Protein AF-A0A2R3MXN9-F1 (afdb_monomer_lite)

Foldseek 3Di:
DVVLVVCCVPPLPVSLVVLVVVCDLHPSLQVNLVSCVVVVVPLVSLQSVQSNVVSVLVVLLVCLLVCLLVLCLVLDLVSLVVNLVSLVVSVVVLVVFFPPDAEVVLLSNLSSLLSNLLSCLSNVVLVSSLVSLVVSVVSQVSCQVPPHHFCVRTGPSDSHDPVPGDGDDDPLDDGSLSSSVSVLVDDPDPRDPSSVVSCVSSSVSNVVVPDDD

Sequence (213 aa):
MNIAKLKIVIDPDGALAEFNKINYLGIAGTDIARLLHKKGETDEALERYTNALFYNLMRDLDLSLNISLAIASRGTKKDFREACDLIDRSIAYSDSASLEKNCYTSKLKVILLITKVLALSCLTEYESMKSTIDEAYALAKKYDDNPNNSFRNFIKFWHAKENFKPLASDDLGQSAVRSIDNFFATKPYTVQKELEENVFEAKKYWESIRKLL

Structure (mmCIF, N/CA/C/O backbone):
data_AF-A0A2R3MXN9-F1
#
_entry.id   AF-A0A2R3MXN9-F1
#
loop_
_atom_site.group_PDB
_atom_site.id
_atom_site.type_symbol
_atom_site.label_atom_id
_atom_site.label_alt_id
_atom_site.label_comp_id
_atom_site.label_asym_id
_atom_site.label_entity_id
_atom_site.label_seq_id
_atom_site.pdbx_PDB_ins_code
_atom_site.Cartn_x
_atom_site.Cartn_y
_atom_site.Cartn_z
_atom_site.occupancy
_atom_site.B_iso_or_equiv
_atom_site.auth_seq_id
_atom_site.auth_comp_id
_atom_site.auth_asym_id
_atom_site.auth_atom_id
_atom_site.pdbx_PDB_model_num
ATOM 1 N N . MET A 1 1 ? 26.903 4.389 -9.351 1.00 60.16 1 MET A N 1
ATOM 2 C CA . MET A 1 1 ? 25.765 5.067 -10.020 1.00 60.16 1 MET A CA 1
ATOM 3 C C . MET A 1 1 ? 26.156 6.395 -10.671 1.00 60.16 1 MET A C 1
ATOM 5 O O . MET A 1 1 ? 25.869 6.563 -11.846 1.00 60.16 1 MET A O 1
ATOM 9 N N . ASN A 1 2 ? 26.841 7.316 -9.975 1.00 63.84 2 ASN A N 1
ATOM 10 C CA . ASN A 1 2 ? 27.190 8.632 -10.547 1.00 63.84 2 ASN A CA 1
ATOM 11 C C . ASN A 1 2 ? 28.156 8.562 -11.750 1.00 63.84 2 ASN A C 1
ATOM 13 O O . ASN A 1 2 ? 27.964 9.299 -12.709 1.00 63.84 2 ASN A O 1
ATOM 17 N N . ILE A 1 3 ? 29.118 7.629 -11.756 1.00 60.88 3 ILE A N 1
ATOM 18 C CA . ILE A 1 3 ? 30.037 7.418 -12.896 1.00 60.88 3 ILE A CA 1
ATOM 19 C C . ILE A 1 3 ? 29.282 6.924 -14.144 1.00 60.88 3 ILE A C 1
ATOM 21 O O . ILE A 1 3 ? 29.420 7.510 -15.213 1.00 60.88 3 ILE A O 1
ATOM 25 N N . ALA A 1 4 ? 28.414 5.917 -14.002 1.00 60.94 4 ALA A N 1
ATOM 26 C CA . ALA A 1 4 ? 27.580 5.419 -15.100 1.00 60.94 4 ALA A CA 1
ATOM 27 C C . ALA A 1 4 ? 26.638 6.503 -15.661 1.00 60.94 4 ALA A C 1
ATOM 29 O O . ALA A 1 4 ? 26.448 6.590 -16.870 1.00 60.94 4 ALA A O 1
ATOM 30 N N . LYS A 1 5 ? 26.103 7.392 -14.806 1.00 66.12 5 LYS A N 1
ATOM 31 C CA . LYS A 1 5 ? 25.281 8.539 -15.237 1.00 66.12 5 LYS A CA 1
ATOM 32 C C . LYS A 1 5 ? 26.055 9.546 -16.091 1.00 66.12 5 LYS A C 1
ATOM 34 O O . LYS A 1 5 ? 25.486 10.076 -17.039 1.00 66.12 5 LYS A O 1
ATOM 39 N N . LEU A 1 6 ? 27.334 9.780 -15.794 1.00 65.38 6 LEU A N 1
ATOM 40 C CA . LEU A 1 6 ? 28.202 10.642 -16.606 1.00 65.38 6 LEU A CA 1
ATOM 41 C C . LEU A 1 6 ? 28.514 10.012 -17.974 1.00 65.38 6 LEU A C 1
ATOM 43 O O . LEU A 1 6 ? 28.589 10.724 -18.973 1.00 65.38 6 LEU A O 1
ATOM 47 N N . LYS A 1 7 ? 28.614 8.678 -18.045 1.00 68.69 7 LYS A N 1
ATOM 48 C CA . LYS A 1 7 ? 28.842 7.945 -19.300 1.00 68.69 7 LYS A CA 1
ATOM 49 C C . LYS A 1 7 ? 27.649 7.954 -20.256 1.00 68.69 7 LYS A C 1
ATOM 51 O O . LYS A 1 7 ? 27.865 7.790 -21.446 1.00 68.69 7 LYS A O 1
ATOM 56 N N . ILE A 1 8 ? 26.425 8.231 -19.794 1.00 70.56 8 ILE A N 1
ATOM 57 C CA . ILE A 1 8 ? 25.205 8.250 -20.634 1.00 70.56 8 ILE A CA 1
ATOM 58 C C . ILE A 1 8 ? 25.348 9.123 -21.895 1.00 70.56 8 ILE A C 1
ATOM 60 O O . ILE A 1 8 ? 24.694 8.845 -22.895 1.00 70.56 8 ILE A O 1
ATOM 64 N N . VAL A 1 9 ? 26.146 10.193 -21.843 1.00 71.06 9 VAL A N 1
ATOM 65 C CA . VAL A 1 9 ? 26.333 11.131 -22.967 1.00 71.06 9 VAL A CA 1
ATOM 66 C C . VAL A 1 9 ? 27.489 10.719 -23.886 1.00 71.06 9 VAL A C 1
ATOM 68 O O . VAL A 1 9 ? 27.467 11.043 -25.067 1.00 71.06 9 VAL A O 1
ATOM 71 N N . ILE A 1 10 ? 28.489 10.016 -23.351 1.00 77.56 10 ILE A N 1
ATOM 72 C CA . ILE A 1 10 ? 29.773 9.752 -24.023 1.00 77.56 10 ILE A CA 1
ATOM 73 C C . ILE A 1 10 ? 29.834 8.316 -24.561 1.00 77.56 10 ILE A C 1
ATOM 75 O O . ILE A 1 10 ? 30.349 8.082 -25.646 1.00 77.56 10 ILE A O 1
ATOM 79 N N . ASP A 1 11 ? 29.294 7.365 -23.801 1.00 83.06 11 ASP A N 1
ATOM 80 C CA . ASP A 1 11 ? 29.288 5.931 -24.087 1.00 83.06 11 ASP A CA 1
ATOM 81 C C . ASP A 1 11 ? 27.979 5.298 -23.560 1.00 83.06 11 ASP A C 1
ATOM 83 O O . ASP A 1 11 ? 27.945 4.715 -22.466 1.00 83.06 11 ASP A O 1
ATOM 87 N N . PRO A 1 12 ? 26.861 5.459 -24.297 1.00 81.19 12 PRO A N 1
ATOM 88 C CA . PRO A 1 12 ? 25.560 4.920 -23.901 1.00 81.19 12 PRO A CA 1
ATOM 89 C C . PRO A 1 12 ? 25.551 3.392 -23.755 1.00 81.19 12 PRO A C 1
ATOM 91 O O . PRO A 1 12 ? 24.856 2.870 -22.881 1.00 81.19 12 PRO A O 1
ATOM 94 N N . ASP A 1 13 ? 26.331 2.681 -24.572 1.00 85.69 13 ASP A N 1
ATOM 95 C CA . ASP A 1 13 ? 26.407 1.218 -24.558 1.00 85.69 13 ASP A CA 1
ATOM 96 C C . ASP A 1 13 ? 27.206 0.703 -23.357 1.00 85.69 13 ASP A C 1
ATOM 98 O O . ASP A 1 13 ? 26.749 -0.202 -22.651 1.00 85.69 13 ASP A O 1
ATOM 102 N N . GLY A 1 14 ? 28.345 1.323 -23.042 1.00 84.00 14 GLY A N 1
ATOM 103 C CA . GLY A 1 14 ? 29.094 1.024 -21.824 1.00 84.00 14 GLY A CA 1
ATOM 104 C C . GLY A 1 14 ? 28.316 1.380 -20.559 1.00 84.00 14 GLY A C 1
ATOM 105 O O . GLY A 1 14 ? 28.315 0.605 -19.598 1.00 84.00 14 GLY A O 1
ATOM 106 N N . ALA A 1 15 ? 27.575 2.494 -20.561 1.00 84.00 15 ALA A N 1
ATOM 107 C CA . ALA A 1 15 ? 26.674 2.843 -19.463 1.00 84.00 15 ALA A CA 1
ATOM 108 C C . ALA A 1 15 ? 25.574 1.784 -19.276 1.00 84.00 15 ALA A C 1
ATOM 110 O O . ALA A 1 15 ? 25.324 1.346 -18.152 1.00 84.00 15 ALA A O 1
ATOM 111 N N . LEU A 1 16 ? 24.949 1.325 -20.365 1.00 85.88 16 LEU A N 1
ATOM 112 C CA . LEU A 1 16 ? 23.926 0.279 -20.332 1.00 85.88 16 LEU A CA 1
ATOM 113 C C . LEU A 1 16 ? 24.484 -1.043 -19.784 1.00 85.88 16 LEU A C 1
ATOM 115 O O . LEU A 1 16 ? 23.837 -1.690 -18.957 1.00 85.88 16 LEU A O 1
ATOM 119 N N . ALA A 1 17 ? 25.691 -1.436 -20.196 1.00 86.94 17 ALA A N 1
ATOM 120 C CA . ALA A 1 17 ? 26.360 -2.630 -19.686 1.00 86.94 17 ALA A CA 1
ATOM 121 C C . ALA A 1 17 ? 26.648 -2.532 -18.177 1.00 86.94 17 ALA A C 1
ATOM 123 O O . ALA A 1 17 ? 26.413 -3.491 -17.439 1.00 86.94 17 ALA A O 1
ATOM 124 N N . GLU A 1 18 ? 27.114 -1.378 -17.692 1.00 87.38 18 GLU A N 1
ATOM 125 C CA . GLU A 1 18 ? 27.328 -1.142 -16.260 1.00 87.38 18 GLU A CA 1
ATOM 126 C C . GLU A 1 18 ? 26.023 -1.180 -15.466 1.00 87.38 18 GLU A C 1
ATOM 128 O O . GLU A 1 18 ? 25.960 -1.844 -14.430 1.00 87.38 18 GLU A O 1
ATOM 133 N N . PHE A 1 19 ? 24.968 -0.522 -15.953 1.00 87.12 19 PHE A N 1
ATOM 134 C CA . PHE A 1 19 ? 23.675 -0.530 -15.276 1.00 87.12 19 PHE A CA 1
ATOM 135 C C . PHE A 1 19 ? 23.078 -1.935 -15.199 1.00 87.12 19 PHE A C 1
ATOM 137 O O . PHE A 1 19 ? 22.599 -2.320 -14.136 1.00 87.12 19 PHE A O 1
ATOM 144 N N . ASN A 1 20 ? 23.160 -2.730 -16.270 1.00 86.44 20 ASN A N 1
ATOM 145 C CA . ASN A 1 20 ? 22.694 -4.118 -16.252 1.00 86.44 20 ASN A CA 1
ATOM 146 C C . ASN A 1 20 ? 23.438 -4.974 -15.215 1.00 86.44 20 ASN A C 1
ATOM 148 O O . ASN A 1 20 ? 22.798 -5.758 -14.517 1.00 86.44 20 ASN A O 1
ATOM 152 N N . LYS A 1 21 ? 24.757 -4.787 -15.046 1.00 88.12 21 LYS A N 1
ATOM 153 C CA . LYS A 1 21 ? 25.558 -5.514 -14.038 1.00 88.12 21 LYS A CA 1
ATOM 154 C C . LYS A 1 21 ? 25.137 -5.229 -12.598 1.00 88.12 21 LYS A C 1
ATOM 156 O O . LYS A 1 21 ? 25.340 -6.076 -11.732 1.00 88.12 21 LYS A O 1
ATOM 161 N N . ILE A 1 22 ? 24.592 -4.042 -12.332 1.00 86.75 22 ILE A N 1
ATOM 162 C CA . ILE A 1 22 ? 24.194 -3.619 -10.983 1.00 86.75 22 ILE A CA 1
ATOM 163 C C . ILE A 1 22 ? 22.681 -3.671 -10.759 1.00 86.75 22 ILE A C 1
ATOM 165 O O . ILE A 1 22 ? 22.231 -3.306 -9.680 1.00 86.75 22 ILE A O 1
ATOM 169 N N . ASN A 1 23 ? 21.876 -4.103 -11.735 1.00 83.56 23 ASN A N 1
ATOM 170 C CA . ASN A 1 23 ? 20.413 -4.022 -11.677 1.00 83.56 23 ASN A CA 1
ATOM 171 C C . ASN A 1 23 ? 19.751 -5.111 -10.807 1.00 83.56 23 ASN A C 1
ATOM 173 O O . ASN A 1 23 ? 18.773 -5.746 -11.206 1.00 83.56 23 ASN A O 1
ATOM 177 N N . TYR A 1 24 ? 20.269 -5.330 -9.603 1.00 79.19 24 TYR A N 1
ATOM 178 C CA . TYR A 1 24 ? 19.659 -6.211 -8.613 1.00 79.19 24 TYR A CA 1
ATOM 179 C C . TYR A 1 24 ? 18.381 -5.568 -8.074 1.00 79.19 24 TYR A C 1
ATOM 181 O O . TYR A 1 24 ? 18.377 -4.381 -7.754 1.00 79.19 24 TYR A O 1
ATOM 189 N N . LEU A 1 25 ? 17.285 -6.331 -8.002 1.00 75.56 25 LEU A N 1
ATOM 190 C CA . LEU A 1 25 ? 15.971 -5.836 -7.554 1.00 75.56 25 LEU A CA 1
ATOM 191 C C . LEU A 1 25 ? 15.496 -4.564 -8.292 1.00 75.56 25 LEU A C 1
ATOM 193 O O . LEU A 1 25 ? 14.778 -3.739 -7.731 1.00 75.56 25 LEU A O 1
ATOM 197 N N . GLY A 1 26 ? 15.930 -4.374 -9.543 1.00 81.06 26 GLY A N 1
ATOM 198 C CA . GLY A 1 26 ? 15.488 -3.257 -10.377 1.00 81.06 26 GLY A CA 1
ATOM 199 C C . GLY A 1 26 ? 16.084 -1.886 -10.033 1.00 81.06 26 GLY A C 1
ATOM 200 O O . GLY A 1 26 ? 15.586 -0.889 -10.553 1.00 81.06 26 GLY A O 1
ATOM 201 N N . ILE A 1 27 ? 17.136 -1.791 -9.205 1.00 83.81 27 ILE A N 1
ATOM 202 C CA . ILE A 1 27 ? 17.680 -0.495 -8.740 1.00 83.81 27 ILE A CA 1
ATOM 203 C C . ILE A 1 27 ? 18.162 0.440 -9.859 1.00 83.81 27 ILE A C 1
ATOM 205 O O . ILE A 1 27 ? 18.194 1.653 -9.672 1.00 83.81 27 ILE A O 1
ATOM 209 N N . ALA A 1 28 ? 18.530 -0.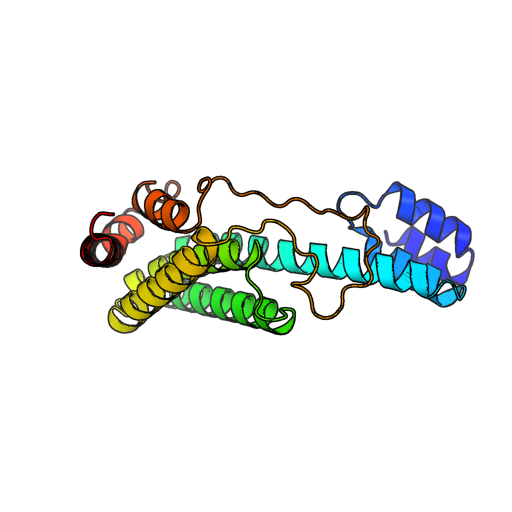108 -11.017 1.00 88.50 28 ALA A N 1
ATOM 210 C CA . ALA A 1 28 ? 18.967 0.651 -12.184 1.00 88.50 28 ALA A CA 1
ATOM 211 C C . ALA A 1 28 ? 17.906 0.680 -13.300 1.00 88.50 28 ALA A C 1
ATOM 213 O O . ALA A 1 28 ? 18.173 1.191 -14.387 1.00 88.50 28 ALA A O 1
ATOM 214 N N . GLY A 1 29 ? 16.700 0.152 -13.053 1.00 89.50 29 GLY A N 1
ATOM 215 C CA . GLY A 1 29 ? 15.667 -0.058 -14.070 1.00 89.50 29 GLY A CA 1
ATOM 216 C C . GLY A 1 29 ? 15.284 1.215 -14.825 1.00 89.50 29 GLY A C 1
ATOM 217 O O . GLY A 1 29 ? 15.211 1.196 -16.051 1.00 89.50 29 GLY A O 1
ATOM 218 N N . THR A 1 30 ? 15.132 2.339 -14.120 1.00 91.75 30 THR A N 1
ATOM 219 C CA . THR A 1 30 ? 14.804 3.639 -14.732 1.00 91.75 30 THR A CA 1
ATOM 220 C C . THR A 1 30 ? 15.918 4.162 -15.640 1.00 91.75 30 THR A C 1
ATOM 222 O O . THR A 1 30 ? 15.640 4.725 -16.700 1.00 91.75 30 THR A O 1
ATOM 225 N N . ASP A 1 31 ? 17.180 4.001 -15.234 1.00 90.88 31 ASP A N 1
ATOM 226 C CA . ASP A 1 31 ? 18.324 4.475 -16.017 1.00 90.88 31 ASP A CA 1
ATOM 227 C C . ASP A 1 31 ? 18.542 3.588 -17.259 1.00 90.88 31 ASP A C 1
ATOM 229 O O . ASP A 1 31 ? 18.767 4.118 -18.348 1.00 90.88 31 ASP A O 1
ATOM 233 N N . ILE A 1 32 ? 18.356 2.266 -17.133 1.00 91.75 32 ILE A N 1
ATOM 234 C CA . ILE A 1 32 ? 18.347 1.310 -18.258 1.00 91.75 32 ILE A CA 1
ATOM 235 C C . ILE A 1 32 ? 17.242 1.660 -19.256 1.00 91.75 32 ILE A C 1
ATOM 237 O O . ILE A 1 32 ? 17.511 1.800 -20.447 1.00 91.75 32 ILE A O 1
ATOM 241 N N . ALA A 1 33 ? 16.010 1.844 -18.777 1.00 93.75 33 ALA A N 1
ATOM 242 C CA . ALA A 1 33 ? 14.864 2.172 -19.620 1.00 93.75 33 ALA A CA 1
ATOM 243 C C . ALA A 1 33 ? 15.088 3.470 -20.411 1.00 93.75 33 ALA A C 1
ATOM 245 O O . ALA A 1 33 ? 14.816 3.535 -21.609 1.00 93.75 33 ALA A O 1
ATOM 246 N N . ARG A 1 34 ? 15.666 4.493 -19.765 1.00 92.19 34 ARG A N 1
ATOM 247 C CA . ARG A 1 34 ? 15.990 5.769 -20.416 1.00 92.19 34 ARG A CA 1
ATOM 248 C C . ARG A 1 34 ? 17.027 5.605 -21.526 1.00 92.19 34 ARG A C 1
ATOM 250 O O . ARG A 1 34 ? 16.906 6.264 -22.556 1.00 92.19 34 ARG A O 1
ATOM 257 N N . LEU A 1 35 ? 18.046 4.774 -21.316 1.00 91.56 35 LEU A N 1
ATOM 258 C CA . LEU A 1 35 ? 19.065 4.494 -22.330 1.00 91.56 35 LEU A CA 1
ATOM 259 C C . LEU A 1 35 ? 18.478 3.745 -23.529 1.00 91.56 35 LEU A C 1
ATOM 261 O O . LEU A 1 35 ? 18.718 4.156 -24.659 1.00 91.56 35 LEU A O 1
ATOM 265 N N . LEU A 1 36 ? 17.664 2.716 -23.286 1.00 93.06 36 LEU A N 1
ATOM 266 C CA . LEU A 1 36 ? 16.974 1.967 -24.342 1.00 93.06 36 LEU A CA 1
ATOM 267 C C . LEU A 1 36 ? 16.073 2.880 -25.181 1.00 93.06 36 LEU A C 1
ATOM 269 O O . LEU A 1 36 ? 16.183 2.899 -26.403 1.00 93.06 36 LEU A O 1
ATOM 273 N N . HIS A 1 37 ? 15.278 3.736 -24.533 1.00 92.75 37 HIS A N 1
ATOM 274 C CA . HIS A 1 37 ? 14.410 4.677 -25.240 1.00 92.75 37 HIS A CA 1
ATOM 275 C C . HIS A 1 37 ? 15.208 5.651 -26.121 1.00 92.75 37 HIS A C 1
ATOM 277 O O . HIS A 1 37 ? 14.850 5.876 -27.272 1.00 92.75 37 HIS A O 1
ATOM 283 N N . LYS A 1 38 ? 16.334 6.185 -25.622 1.00 89.69 38 LYS A N 1
ATOM 284 C CA . LYS A 1 38 ? 17.217 7.064 -26.411 1.00 89.69 38 LYS A CA 1
ATOM 285 C C . LYS A 1 38 ? 17.806 6.383 -27.648 1.00 89.69 38 LYS A C 1
ATOM 287 O O . LYS A 1 38 ? 18.120 7.074 -28.610 1.00 89.69 38 LYS A O 1
ATOM 292 N N . LYS A 1 39 ? 17.970 5.059 -27.614 1.00 89.69 39 LYS A N 1
ATOM 293 C CA . LYS A 1 39 ? 18.449 4.254 -28.744 1.00 89.69 39 LYS A CA 1
ATOM 294 C C . LYS A 1 39 ? 17.341 3.878 -29.737 1.00 89.69 39 LYS A C 1
ATOM 296 O O . LYS A 1 39 ? 17.646 3.284 -30.761 1.00 89.69 39 LYS A O 1
ATOM 301 N N . GLY A 1 40 ? 16.084 4.227 -29.454 1.00 93.25 40 GLY A N 1
ATOM 302 C CA . GLY A 1 40 ? 14.929 3.831 -30.262 1.00 93.25 40 GLY A CA 1
ATOM 303 C C . GLY A 1 40 ? 14.351 2.457 -29.904 1.00 93.25 40 GLY A C 1
ATOM 304 O O . GLY A 1 40 ? 13.396 2.025 -30.541 1.00 93.25 40 GLY A O 1
ATOM 305 N N . GLU A 1 41 ? 14.868 1.798 -28.862 1.00 95.38 41 GLU A N 1
ATOM 306 C CA . GLU A 1 41 ? 14.405 0.487 -28.385 1.00 95.38 41 GLU A CA 1
ATOM 307 C C . GLU A 1 41 ? 13.158 0.648 -27.494 1.00 95.38 41 GLU A C 1
ATOM 309 O O . GLU A 1 41 ? 13.177 0.390 -26.286 1.00 95.38 41 GLU A O 1
ATOM 314 N N . THR A 1 42 ? 12.073 1.171 -28.070 1.00 95.44 42 THR A N 1
ATOM 315 C CA . THR A 1 42 ? 10.887 1.625 -27.324 1.00 95.44 42 THR A CA 1
ATOM 316 C C . THR A 1 42 ? 10.198 0.506 -26.546 1.00 95.44 42 THR A C 1
ATOM 318 O O . THR A 1 42 ? 9.885 0.700 -25.371 1.00 95.44 42 THR A O 1
ATOM 321 N N . ASP A 1 43 ? 9.992 -0.668 -27.146 1.00 94.94 43 ASP A N 1
ATOM 322 C CA . ASP A 1 43 ? 9.297 -1.776 -26.475 1.00 94.94 43 ASP A CA 1
ATOM 323 C C . ASP A 1 43 ? 10.094 -2.301 -25.274 1.00 94.94 43 ASP A C 1
ATOM 325 O O . ASP A 1 43 ? 9.543 -2.515 -24.190 1.00 94.94 43 ASP A O 1
ATOM 329 N N . GLU A 1 44 ? 11.415 -2.432 -25.421 1.00 93.56 44 GLU A N 1
ATOM 330 C CA . GLU A 1 44 ? 12.289 -2.825 -24.314 1.00 93.56 44 GLU A CA 1
ATOM 331 C C . GLU A 1 44 ? 12.347 -1.747 -23.230 1.00 93.56 44 GLU A C 1
ATOM 333 O O . GLU A 1 44 ? 12.359 -2.055 -22.036 1.00 93.56 44 GLU A O 1
ATOM 338 N N . ALA A 1 45 ? 12.346 -0.470 -23.613 1.00 95.12 45 ALA A N 1
ATOM 339 C CA . ALA A 1 45 ? 12.281 0.625 -22.659 1.00 95.12 45 ALA A CA 1
ATOM 340 C C . ALA A 1 45 ? 10.979 0.595 -21.846 1.00 95.12 45 ALA A C 1
ATOM 342 O O . ALA A 1 45 ? 11.028 0.730 -20.622 1.00 95.12 45 ALA A O 1
ATOM 343 N N . LEU A 1 46 ? 9.829 0.380 -22.492 1.00 94.88 46 LEU A N 1
ATOM 344 C CA . LEU A 1 46 ? 8.522 0.282 -21.835 1.00 94.88 46 LEU A CA 1
ATOM 345 C C . LEU A 1 46 ? 8.452 -0.898 -20.860 1.00 94.88 46 LEU A C 1
ATOM 347 O O . LEU A 1 46 ? 7.960 -0.737 -19.737 1.00 94.88 46 LEU A O 1
ATOM 351 N N . GLU A 1 47 ? 9.000 -2.056 -21.234 1.00 93.06 47 GLU A N 1
ATOM 352 C CA . GLU A 1 47 ? 9.155 -3.200 -20.329 1.00 93.06 47 GLU A CA 1
ATOM 353 C C . GLU A 1 47 ? 9.953 -2.796 -19.079 1.00 93.06 47 GLU A C 1
ATOM 355 O O . GLU A 1 47 ? 9.517 -3.006 -17.944 1.00 93.06 47 GLU A O 1
ATOM 360 N N . ARG A 1 48 ? 11.114 -2.156 -19.264 1.00 92.19 48 ARG A N 1
ATOM 361 C CA . ARG A 1 48 ? 11.986 -1.752 -18.150 1.00 92.19 48 ARG A CA 1
ATOM 362 C C . ARG A 1 48 ? 11.354 -0.677 -17.268 1.00 92.19 48 ARG A C 1
ATOM 364 O O . ARG A 1 48 ? 11.482 -0.767 -16.046 1.00 92.19 48 ARG A O 1
ATOM 371 N N . TYR A 1 49 ? 10.643 0.289 -17.850 1.00 93.25 49 TYR A N 1
ATOM 372 C CA . TYR A 1 49 ? 9.872 1.278 -17.096 1.00 93.25 49 TYR A CA 1
ATOM 373 C C . TYR A 1 49 ? 8.752 0.626 -16.285 1.00 93.25 49 TYR A C 1
ATOM 375 O O . TYR A 1 49 ? 8.586 0.969 -15.117 1.00 93.25 49 TYR A O 1
ATOM 383 N N . THR A 1 50 ? 8.039 -0.349 -16.855 1.00 91.75 50 THR A N 1
ATOM 384 C CA . THR A 1 50 ? 6.990 -1.100 -16.146 1.00 91.75 50 THR A CA 1
ATOM 385 C C . THR A 1 50 ? 7.566 -1.841 -14.942 1.00 91.75 50 THR A C 1
ATOM 387 O O . THR A 1 50 ? 7.036 -1.736 -13.836 1.00 91.75 50 THR A O 1
ATOM 390 N N . ASN A 1 51 ? 8.690 -2.539 -15.122 1.00 90.00 51 ASN A N 1
ATOM 391 C CA . ASN A 1 51 ? 9.340 -3.269 -14.034 1.00 90.00 51 ASN A CA 1
ATOM 392 C C . ASN A 1 51 ? 9.815 -2.309 -12.930 1.00 90.00 51 ASN A C 1
ATOM 394 O O . ASN A 1 51 ? 9.625 -2.587 -11.747 1.00 90.00 51 ASN A O 1
ATOM 398 N N . ALA A 1 52 ? 10.398 -1.162 -13.298 1.00 90.19 52 ALA A N 1
ATOM 399 C CA . ALA A 1 52 ? 10.828 -0.140 -12.343 1.00 90.19 52 ALA A CA 1
ATOM 400 C C . ALA A 1 52 ? 9.644 0.478 -11.578 1.00 90.19 52 ALA A C 1
ATOM 402 O O . ALA A 1 52 ? 9.717 0.631 -10.359 1.00 90.19 52 ALA A O 1
ATOM 403 N N . LEU A 1 53 ? 8.542 0.785 -12.269 1.00 89.38 53 LEU A N 1
ATOM 404 C CA . LEU A 1 53 ? 7.306 1.275 -11.656 1.00 89.38 53 LEU A CA 1
ATOM 405 C C . LEU A 1 53 ? 6.764 0.269 -10.635 1.00 89.38 53 LEU A C 1
ATOM 407 O O . LEU A 1 53 ? 6.450 0.656 -9.511 1.00 89.38 53 LEU A O 1
ATOM 411 N N . PHE A 1 54 ? 6.713 -1.014 -11.001 1.00 88.25 54 PHE A N 1
ATOM 412 C CA . PHE A 1 54 ? 6.299 -2.090 -10.104 1.00 88.25 54 PHE A CA 1
ATOM 413 C C . PHE A 1 54 ? 7.151 -2.125 -8.826 1.00 88.25 54 PHE A C 1
ATOM 415 O O . PHE A 1 54 ? 6.608 -2.072 -7.723 1.00 88.25 54 PHE A O 1
ATOM 422 N N . TYR A 1 55 ? 8.483 -2.166 -8.949 1.00 87.12 55 TYR A N 1
ATOM 423 C CA . TYR A 1 55 ? 9.360 -2.219 -7.776 1.00 87.12 55 TYR A CA 1
ATOM 424 C C . TYR A 1 55 ? 9.248 -0.968 -6.902 1.00 87.12 55 TYR A C 1
ATOM 426 O O . TYR A 1 55 ? 9.309 -1.080 -5.680 1.00 87.12 55 TYR A O 1
ATOM 434 N N . ASN A 1 56 ? 9.051 0.208 -7.501 1.00 88.38 56 ASN A N 1
ATOM 435 C CA . ASN A 1 56 ? 8.835 1.444 -6.752 1.00 88.38 56 ASN A CA 1
ATOM 436 C C . ASN A 1 56 ? 7.503 1.432 -5.997 1.00 88.38 56 ASN A C 1
ATOM 438 O O . ASN A 1 56 ? 7.470 1.870 -4.853 1.00 88.38 56 ASN A O 1
ATOM 442 N N . LEU A 1 57 ? 6.430 0.903 -6.592 1.00 88.62 57 LEU A N 1
ATOM 443 C CA . LEU A 1 57 ? 5.144 0.744 -5.912 1.00 88.62 57 LEU A CA 1
ATOM 444 C C . LEU A 1 57 ? 5.259 -0.197 -4.706 1.00 88.62 57 LEU A C 1
ATOM 446 O O . LEU A 1 57 ? 4.808 0.138 -3.616 1.00 88.62 57 LEU A O 1
ATOM 450 N N . MET A 1 58 ? 5.907 -1.349 -4.881 1.00 86.94 58 MET A N 1
ATOM 451 C CA . MET A 1 58 ? 6.114 -2.301 -3.785 1.00 86.94 58 MET A CA 1
ATOM 452 C C . MET A 1 58 ? 6.989 -1.715 -2.674 1.00 86.94 58 MET A C 1
ATOM 454 O O . MET A 1 58 ? 6.684 -1.888 -1.497 1.00 86.94 58 MET A O 1
ATOM 458 N N . ARG A 1 59 ? 8.045 -0.980 -3.044 1.00 88.56 59 ARG A N 1
ATOM 459 C CA . ARG A 1 59 ? 8.908 -0.265 -2.096 1.00 88.56 59 ARG A CA 1
ATOM 460 C C . ARG A 1 59 ? 8.145 0.818 -1.343 1.00 88.56 59 ARG A C 1
ATOM 462 O O . ARG A 1 59 ? 8.375 0.981 -0.156 1.00 88.56 59 ARG A O 1
ATOM 469 N N . ASP A 1 60 ? 7.270 1.562 -2.015 1.00 91.62 60 ASP A N 1
ATOM 470 C CA . ASP A 1 60 ? 6.460 2.606 -1.383 1.00 91.62 60 ASP A CA 1
ATOM 471 C C . ASP A 1 60 ? 5.529 2.021 -0.315 1.00 91.62 60 ASP A C 1
ATOM 473 O O . ASP A 1 60 ? 5.478 2.554 0.792 1.00 91.62 60 ASP A O 1
ATOM 477 N N . LEU A 1 61 ? 4.862 0.901 -0.615 1.00 90.69 61 LEU A N 1
ATOM 478 C CA . LEU A 1 61 ? 3.999 0.194 0.338 1.00 90.69 61 LEU A CA 1
ATOM 479 C C . LEU A 1 61 ? 4.796 -0.311 1.553 1.00 90.69 61 LEU A C 1
ATOM 481 O O . LEU A 1 61 ? 4.396 -0.074 2.691 1.00 90.69 61 LEU A O 1
ATOM 485 N N . ASP A 1 62 ? 5.943 -0.954 1.315 1.00 88.94 62 ASP A N 1
ATOM 486 C CA . ASP A 1 62 ? 6.828 -1.466 2.370 1.00 88.94 62 ASP A CA 1
ATOM 487 C C . ASP A 1 62 ? 7.415 -0.339 3.240 1.00 88.94 62 ASP A C 1
ATOM 489 O O . ASP A 1 62 ? 7.354 -0.387 4.469 1.00 88.94 62 ASP A O 1
ATOM 493 N N . LEU A 1 63 ? 7.924 0.730 2.620 1.00 92.69 63 LEU A N 1
ATOM 494 C CA . LEU A 1 63 ? 8.433 1.898 3.340 1.00 92.69 63 LEU A CA 1
ATOM 495 C C . LEU A 1 63 ? 7.332 2.577 4.150 1.00 92.69 63 LEU A C 1
ATOM 497 O O . LEU A 1 63 ? 7.577 2.948 5.292 1.00 92.69 63 LEU A O 1
ATOM 501 N N . SER A 1 64 ? 6.130 2.723 3.590 1.00 95.56 64 SER A N 1
ATOM 502 C CA . SER A 1 64 ? 5.012 3.357 4.294 1.00 95.56 64 SER A CA 1
ATOM 503 C C . SER A 1 64 ? 4.611 2.556 5.527 1.00 95.56 64 SER A C 1
ATOM 505 O O . SER A 1 64 ? 4.452 3.142 6.592 1.00 95.56 64 SER A O 1
ATOM 507 N N . LEU A 1 65 ? 4.548 1.224 5.426 1.00 91.69 65 LEU A N 1
ATOM 508 C CA . LEU A 1 65 ? 4.305 0.351 6.575 1.00 91.69 65 LEU A CA 1
ATOM 509 C C . LEU A 1 65 ? 5.361 0.553 7.674 1.00 91.69 65 LEU A C 1
ATOM 511 O O . LEU A 1 65 ? 5.027 0.865 8.818 1.00 91.69 65 LEU A O 1
ATOM 515 N N . ASN A 1 66 ? 6.640 0.402 7.325 1.00 91.38 66 ASN A N 1
ATOM 516 C CA . ASN A 1 66 ? 7.730 0.429 8.300 1.00 91.38 66 ASN A CA 1
ATOM 517 C C . ASN A 1 66 ? 7.942 1.821 8.915 1.00 91.38 66 ASN A C 1
ATOM 519 O O . ASN A 1 66 ? 8.180 1.936 10.118 1.00 91.38 66 ASN A O 1
ATOM 523 N N . ILE A 1 67 ? 7.828 2.888 8.119 1.00 95.31 67 ILE A N 1
ATOM 524 C CA . ILE A 1 67 ? 7.933 4.265 8.613 1.00 95.31 67 ILE A CA 1
ATOM 525 C C . ILE A 1 67 ? 6.746 4.589 9.521 1.00 95.31 67 ILE A C 1
ATOM 527 O O . ILE A 1 67 ? 6.973 5.136 10.596 1.00 95.31 67 ILE A O 1
ATOM 531 N N . SER A 1 68 ? 5.512 4.221 9.161 1.00 94.44 68 SER A N 1
ATOM 532 C CA . SER A 1 68 ? 4.348 4.470 10.022 1.00 94.44 68 SER A CA 1
ATOM 533 C C . SER A 1 68 ? 4.466 3.765 11.373 1.00 94.44 68 SER A C 1
ATOM 535 O O . SER A 1 68 ? 4.171 4.377 12.397 1.00 94.44 68 SER A O 1
ATOM 537 N N . LEU A 1 69 ? 4.971 2.527 11.409 1.00 89.81 69 LEU A N 1
ATOM 538 C CA . LEU A 1 69 ? 5.262 1.825 12.665 1.00 89.81 69 LEU A CA 1
ATOM 539 C C . LEU A 1 69 ? 6.353 2.535 13.480 1.00 89.81 69 LEU A C 1
ATOM 541 O O . LEU A 1 69 ? 6.194 2.744 14.684 1.00 89.81 69 LEU A O 1
ATOM 545 N N . ALA A 1 70 ? 7.445 2.950 12.832 1.00 91.56 70 ALA A N 1
ATOM 546 C CA . ALA A 1 70 ? 8.530 3.666 13.498 1.00 91.56 70 ALA A CA 1
ATOM 547 C C . ALA A 1 70 ? 8.086 5.038 14.035 1.00 91.56 70 ALA A C 1
ATOM 549 O O . ALA A 1 70 ? 8.472 5.412 15.140 1.00 91.56 70 ALA A O 1
ATOM 550 N N . ILE A 1 71 ? 7.253 5.776 13.298 1.00 93.12 71 ILE A N 1
ATOM 551 C CA . ILE A 1 71 ? 6.652 7.033 13.754 1.00 93.12 71 ILE A CA 1
ATOM 552 C C . ILE A 1 71 ? 5.741 6.764 14.955 1.00 93.12 71 ILE A C 1
ATOM 554 O O . ILE A 1 71 ? 5.951 7.359 16.008 1.00 93.12 71 ILE A O 1
ATOM 558 N N . ALA A 1 72 ? 4.794 5.825 14.845 1.00 89.75 72 ALA A N 1
ATOM 559 C CA . ALA A 1 72 ? 3.853 5.502 15.919 1.00 89.75 72 ALA A CA 1
ATOM 560 C C . ALA A 1 72 ? 4.557 5.078 17.222 1.00 89.75 72 ALA A C 1
ATOM 562 O O . ALA A 1 72 ? 4.075 5.390 18.308 1.00 89.75 72 ALA A O 1
ATOM 563 N N . SER A 1 73 ? 5.731 4.441 17.131 1.00 87.06 73 SER A N 1
ATOM 564 C CA . SER A 1 73 ? 6.541 4.057 18.299 1.00 87.06 73 SER A CA 1
ATOM 565 C C . SER A 1 73 ? 7.046 5.229 19.154 1.00 87.06 73 SER A C 1
ATOM 567 O O . SER A 1 73 ? 7.467 5.014 20.289 1.00 87.06 73 SER A O 1
ATOM 569 N N . ARG A 1 74 ? 6.995 6.468 18.644 1.00 90.06 74 ARG A N 1
ATOM 570 C CA . ARG A 1 74 ? 7.337 7.685 19.400 1.00 90.06 74 ARG A CA 1
ATOM 571 C C . ARG A 1 74 ? 6.230 8.129 20.361 1.00 90.06 74 ARG A C 1
ATOM 573 O O . ARG A 1 74 ? 6.515 8.874 21.294 1.00 90.06 74 ARG A O 1
ATOM 580 N N . GLY A 1 75 ? 4.994 7.669 20.152 1.00 88.75 75 GLY A N 1
ATOM 581 C CA . GLY A 1 75 ? 3.926 7.717 21.153 1.00 88.75 75 GLY A CA 1
ATOM 582 C C . GLY A 1 75 ? 3.122 9.018 21.266 1.00 88.75 75 GLY A C 1
ATOM 583 O O . GLY A 1 75 ? 2.236 9.098 22.115 1.00 88.75 75 GLY A O 1
ATOM 584 N N . THR A 1 76 ? 3.365 10.053 20.450 1.00 91.62 76 THR A N 1
ATOM 585 C CA . THR A 1 76 ? 2.581 11.301 20.547 1.00 91.62 76 THR A CA 1
ATOM 586 C C . THR A 1 76 ? 1.364 11.312 19.619 1.00 91.62 76 THR A C 1
ATOM 588 O O . THR A 1 76 ? 1.358 10.698 18.554 1.00 91.62 76 THR A O 1
ATOM 591 N N . LYS A 1 77 ? 0.334 12.107 19.955 1.00 93.62 77 LYS A N 1
ATOM 592 C CA . LYS A 1 77 ? -0.826 12.330 19.063 1.00 93.62 77 LYS A CA 1
ATOM 593 C C . LYS A 1 77 ? -0.422 12.828 17.671 1.00 93.62 77 LYS A C 1
ATOM 595 O O . LYS A 1 77 ? -1.065 12.478 16.686 1.00 93.62 77 LYS A O 1
ATOM 600 N N . LYS A 1 78 ? 0.632 13.646 17.587 1.00 97.44 78 LYS A N 1
ATOM 601 C CA . LYS A 1 78 ? 1.163 14.119 16.304 1.00 97.44 78 LYS A CA 1
ATOM 602 C C . LYS A 1 78 ? 1.730 12.952 15.495 1.00 97.44 78 LYS A C 1
ATOM 604 O O . LYS A 1 78 ? 1.412 12.843 14.318 1.00 97.44 78 LYS A O 1
ATOM 609 N N . ASP A 1 79 ? 2.509 12.083 16.134 1.00 95.81 79 ASP A N 1
ATOM 610 C CA . ASP A 1 79 ? 3.100 10.913 15.481 1.00 95.81 79 ASP A CA 1
ATOM 611 C C . ASP A 1 79 ? 2.016 9.952 14.972 1.00 95.81 79 ASP A C 1
ATOM 613 O O . ASP A 1 79 ? 2.062 9.517 13.825 1.00 95.81 79 ASP A O 1
ATOM 617 N N . PHE A 1 80 ? 0.983 9.666 15.771 1.00 95.12 80 PHE A N 1
ATOM 618 C CA . PHE A 1 80 ? -0.119 8.809 15.319 1.00 95.12 80 PHE A CA 1
ATOM 619 C C . PHE A 1 80 ? -0.866 9.399 14.118 1.00 95.12 80 PHE A C 1
ATOM 621 O O . PHE A 1 80 ? -1.198 8.666 13.188 1.00 95.12 80 PHE A O 1
ATOM 628 N N . ARG A 1 81 ? -1.092 10.721 14.091 1.00 98.06 81 ARG A N 1
ATOM 629 C CA . ARG A 1 81 ? -1.689 11.370 12.916 1.00 98.06 81 ARG A CA 1
ATOM 630 C C . ARG A 1 81 ? -0.784 11.254 11.693 1.00 98.06 81 ARG A C 1
ATOM 632 O O . ARG A 1 81 ? -1.265 10.871 10.636 1.00 98.06 81 ARG A O 1
ATOM 639 N N . GLU A 1 82 ? 0.508 11.527 11.848 1.00 98.38 82 GLU A N 1
ATOM 640 C CA . GLU A 1 82 ? 1.486 11.428 10.760 1.00 98.38 82 GLU A CA 1
ATOM 641 C C . GLU A 1 82 ? 1.556 9.999 10.189 1.00 98.38 82 GLU A C 1
ATOM 643 O O . GLU A 1 82 ? 1.607 9.816 8.973 1.00 98.38 82 GLU A O 1
ATOM 648 N N . ALA A 1 83 ? 1.471 8.978 11.048 1.00 97.00 83 ALA A N 1
ATOM 649 C CA . ALA A 1 83 ? 1.396 7.581 10.628 1.00 97.00 83 ALA A CA 1
ATOM 650 C C . ALA A 1 83 ? 0.124 7.276 9.812 1.00 97.00 83 ALA A C 1
ATOM 652 O O . ALA A 1 83 ? 0.218 6.581 8.795 1.00 97.00 83 ALA A O 1
ATOM 653 N N . CYS A 1 84 ? -1.039 7.803 10.224 1.00 97.94 84 CYS A N 1
ATOM 654 C CA . CYS A 1 84 ? -2.288 7.709 9.461 1.00 97.94 84 CYS A CA 1
ATOM 655 C C . CYS A 1 84 ? -2.167 8.392 8.092 1.00 97.94 84 CYS A C 1
ATOM 657 O O . CYS A 1 84 ? -2.491 7.776 7.079 1.00 97.94 84 CYS A O 1
ATOM 659 N N . ASP A 1 85 ? -1.656 9.625 8.053 1.00 98.38 85 ASP A N 1
ATOM 660 C CA . ASP A 1 85 ? -1.530 10.417 6.825 1.00 98.38 85 ASP A CA 1
ATOM 661 C C . ASP A 1 85 ? -0.595 9.736 5.808 1.00 98.38 85 ASP A C 1
ATOM 663 O O . ASP A 1 85 ? -0.877 9.700 4.607 1.00 98.38 85 ASP A O 1
ATOM 667 N N . LEU A 1 86 ? 0.511 9.143 6.280 1.00 98.31 86 LEU A N 1
ATOM 668 C CA . LEU A 1 86 ? 1.439 8.396 5.428 1.00 98.31 86 LEU A CA 1
ATOM 669 C C . LEU A 1 86 ? 0.794 7.137 4.832 1.00 98.31 86 LEU A C 1
ATOM 671 O O . LEU A 1 86 ? 1.003 6.847 3.647 1.00 98.31 86 LEU A O 1
ATOM 675 N N . ILE A 1 87 ? 0.008 6.410 5.632 1.00 97.94 87 ILE A N 1
ATOM 676 C CA . ILE A 1 87 ? -0.737 5.230 5.177 1.00 97.94 87 ILE A CA 1
ATOM 677 C C . ILE A 1 87 ? -1.773 5.628 4.126 1.00 97.94 87 ILE A C 1
ATOM 679 O O . ILE A 1 87 ? -1.801 5.027 3.051 1.00 97.94 87 ILE A O 1
ATOM 683 N N . ASP A 1 88 ? -2.558 6.673 4.387 1.00 97.81 88 ASP A N 1
ATOM 684 C CA . ASP A 1 88 ? -3.592 7.151 3.466 1.00 97.81 88 ASP A CA 1
ATOM 685 C C . ASP A 1 88 ? -2.989 7.590 2.128 1.00 97.81 88 ASP A C 1
ATOM 687 O O . ASP A 1 88 ? -3.483 7.214 1.061 1.00 97.81 88 ASP A O 1
ATOM 691 N N . ARG A 1 89 ? -1.848 8.290 2.162 1.00 97.06 89 ARG A N 1
ATOM 692 C CA . ARG A 1 89 ? -1.085 8.637 0.956 1.00 97.06 89 ARG A CA 1
ATOM 693 C C . ARG A 1 89 ? -0.637 7.392 0.182 1.00 97.06 89 ARG A C 1
ATOM 695 O O . ARG A 1 89 ? -0.737 7.382 -1.044 1.00 97.06 89 ARG A O 1
ATOM 702 N N . SER A 1 90 ? -0.130 6.358 0.857 1.00 95.81 90 SER A N 1
ATOM 703 C CA . SER A 1 90 ? 0.353 5.141 0.186 1.00 95.81 90 SER A CA 1
ATOM 704 C C . SER A 1 90 ? -0.785 4.322 -0.431 1.00 95.81 90 SER A C 1
ATOM 706 O O . SER A 1 90 ? -0.664 3.851 -1.565 1.00 95.81 90 SER A O 1
ATOM 708 N N . ILE A 1 91 ? -1.927 4.220 0.259 1.00 94.44 91 ILE A N 1
ATOM 709 C CA . ILE A 1 91 ? -3.139 3.587 -0.278 1.00 94.44 91 ILE A CA 1
ATOM 710 C C . ILE A 1 91 ? -3.606 4.338 -1.528 1.00 94.44 91 ILE A C 1
ATOM 712 O O . ILE A 1 91 ? -3.725 3.719 -2.587 1.00 94.44 91 ILE A O 1
ATOM 716 N N . ALA A 1 92 ? -3.741 5.667 -1.453 1.00 94.00 92 ALA A N 1
ATOM 717 C CA . ALA A 1 92 ? -4.143 6.498 -2.588 1.00 94.00 92 ALA A CA 1
ATOM 718 C C . ALA A 1 92 ? -3.167 6.392 -3.775 1.00 94.00 92 ALA A C 1
ATOM 720 O O . ALA A 1 92 ? -3.586 6.298 -4.932 1.00 94.00 92 ALA A O 1
ATOM 721 N N . TYR A 1 93 ? -1.858 6.356 -3.508 1.00 91.81 93 TYR A N 1
ATOM 722 C CA . TYR A 1 93 ? -0.844 6.143 -4.541 1.00 91.81 93 TYR A CA 1
ATOM 723 C C . TYR A 1 93 ? -1.009 4.772 -5.216 1.00 91.81 93 TYR A C 1
ATOM 725 O O . TYR A 1 93 ? -1.015 4.683 -6.446 1.00 91.81 93 TYR A O 1
ATOM 733 N N . SER A 1 94 ? -1.230 3.714 -4.436 1.00 89.56 94 SER A N 1
ATOM 734 C CA . SER A 1 94 ? -1.478 2.364 -4.949 1.00 89.56 94 SER A CA 1
ATOM 735 C C . SER A 1 94 ? -2.781 2.259 -5.751 1.00 89.56 94 SER A C 1
ATOM 737 O O . SER A 1 94 ? -2.802 1.638 -6.815 1.00 89.56 94 SER A O 1
ATOM 739 N N . ASP A 1 95 ? -3.859 2.907 -5.304 1.00 89.38 95 ASP A N 1
ATOM 740 C CA . ASP A 1 95 ? -5.118 3.013 -6.052 1.00 89.38 95 ASP A CA 1
ATOM 741 C C . ASP A 1 95 ? -4.948 3.746 -7.382 1.00 89.38 95 ASP A C 1
ATOM 743 O O . ASP A 1 95 ? -5.485 3.314 -8.404 1.00 89.38 95 ASP A O 1
ATOM 747 N N . SER A 1 96 ? -4.128 4.798 -7.423 1.00 88.56 96 SER A N 1
ATOM 748 C CA . SER A 1 96 ? -3.889 5.545 -8.663 1.00 88.56 96 SER A CA 1
ATOM 749 C C . SER A 1 96 ? -3.293 4.669 -9.778 1.00 88.56 96 SER A C 1
ATOM 751 O O . SER A 1 96 ? -3.650 4.827 -10.954 1.00 88.56 96 SER A O 1
ATOM 753 N N . ALA A 1 97 ? -2.461 3.689 -9.403 1.00 84.69 97 ALA A N 1
ATOM 754 C CA . ALA A 1 97 ? -1.813 2.742 -10.307 1.00 84.69 97 ALA A CA 1
ATOM 755 C C . ALA A 1 97 ? -2.691 1.526 -10.677 1.00 84.69 97 ALA A C 1
ATOM 757 O O . ALA A 1 97 ? -2.357 0.807 -11.622 1.00 84.69 97 ALA A O 1
ATOM 758 N N . SER A 1 98 ? -3.801 1.306 -9.965 1.00 83.19 98 SER A N 1
ATOM 759 C CA . SER A 1 98 ? -4.634 0.093 -9.975 1.00 83.19 98 SER A CA 1
ATOM 760 C C . SER A 1 98 ? -5.779 0.114 -10.995 1.00 83.19 98 SER A C 1
ATOM 762 O O . SER A 1 98 ? -6.490 1.103 -11.125 1.00 83.19 98 SER A O 1
ATOM 764 N N . LEU A 1 99 ? -6.051 -1.016 -11.649 1.00 80.00 99 LEU A N 1
ATOM 765 C CA . LEU A 1 99 ? -7.254 -1.285 -12.453 1.00 80.00 99 LEU A CA 1
ATOM 766 C C . LEU A 1 99 ? -8.462 -1.743 -11.607 1.00 80.00 99 LEU A C 1
ATOM 768 O O . LEU A 1 99 ? -9.389 -2.337 -12.148 1.00 80.00 99 LEU A O 1
ATOM 772 N N . GLU A 1 100 ? -8.425 -1.549 -10.285 1.00 71.00 100 GLU A N 1
ATOM 773 C CA . GLU A 1 100 ? -9.454 -1.964 -9.306 1.00 71.00 100 GLU A CA 1
ATOM 774 C C . GLU A 1 100 ? -9.731 -3.481 -9.263 1.00 71.00 100 GLU A C 1
ATOM 776 O O . GLU A 1 100 ? -10.683 -3.961 -8.636 1.00 71.00 100 GLU A O 1
ATOM 781 N N . LYS A 1 101 ? -8.859 -4.269 -9.897 1.00 77.38 101 LYS A N 1
ATOM 782 C CA . LYS A 1 101 ? -8.904 -5.731 -9.859 1.00 77.38 101 LYS A CA 1
ATOM 783 C C . LYS A 1 101 ? -8.250 -6.251 -8.589 1.00 77.38 101 LYS A C 1
ATOM 785 O O . LYS A 1 101 ? -7.320 -5.652 -8.059 1.00 77.38 101 LYS A O 1
ATOM 790 N N . ASN A 1 102 ? -8.723 -7.402 -8.124 1.00 81.56 102 ASN A N 1
ATOM 791 C CA . ASN A 1 102 ? -8.120 -8.054 -6.975 1.00 81.56 102 ASN A CA 1
ATOM 792 C C . ASN A 1 102 ? -6.714 -8.576 -7.317 1.00 81.56 102 ASN A C 1
ATOM 794 O O . ASN A 1 102 ? -6.547 -9.325 -8.286 1.00 81.56 102 ASN A O 1
ATOM 798 N N . CYS A 1 103 ? -5.716 -8.185 -6.526 1.00 82.06 103 CYS A N 1
ATOM 799 C CA . CYS A 1 103 ? -4.360 -8.713 -6.609 1.00 82.06 103 CYS A CA 1
ATOM 800 C C . CYS A 1 103 ? -3.651 -8.619 -5.249 1.00 82.06 103 CYS A C 1
ATOM 802 O O . CYS A 1 103 ? -4.224 -8.145 -4.269 1.00 82.06 103 CYS A O 1
ATOM 804 N N . TYR A 1 104 ? -2.380 -9.010 -5.193 1.00 82.88 104 TYR A N 1
ATOM 805 C CA . TYR A 1 104 ? -1.574 -8.968 -3.976 1.00 82.88 104 TYR A CA 1
ATOM 806 C C . TYR A 1 104 ? -1.508 -7.592 -3.285 1.00 82.88 104 TYR A C 1
ATOM 808 O O . TYR A 1 104 ? -1.427 -7.519 -2.060 1.00 82.88 104 TYR A O 1
ATOM 816 N N . THR A 1 105 ? -1.594 -6.474 -4.015 1.00 84.81 105 THR A N 1
ATOM 817 C CA . THR A 1 105 ? -1.635 -5.150 -3.368 1.00 84.81 105 THR A CA 1
ATOM 818 C C . THR A 1 105 ? -2.894 -4.952 -2.527 1.00 84.81 105 THR A C 1
ATOM 820 O O . THR A 1 105 ? -2.855 -4.151 -1.602 1.00 84.81 105 THR A O 1
ATOM 823 N N . SER A 1 106 ? -4.000 -5.656 -2.812 1.00 88.88 106 SER A N 1
ATOM 824 C CA . SER A 1 106 ? -5.177 -5.671 -1.931 1.00 88.88 106 SER A CA 1
ATOM 825 C C . SER A 1 106 ? -4.782 -6.169 -0.544 1.00 88.88 106 SER A C 1
ATOM 827 O O . SER A 1 106 ? -5.117 -5.542 0.452 1.00 88.88 106 SER A O 1
ATOM 829 N N . LYS A 1 107 ? -3.996 -7.251 -0.477 1.00 88.19 107 LYS A N 1
ATOM 830 C CA . LYS A 1 107 ? -3.494 -7.797 0.786 1.00 88.19 107 LYS A CA 1
ATOM 831 C C . LYS A 1 107 ? -2.555 -6.819 1.499 1.00 88.19 107 LYS A C 1
ATOM 833 O O . LYS A 1 107 ? -2.700 -6.598 2.696 1.00 88.19 107 LYS A O 1
ATOM 838 N N . LEU A 1 108 ? -1.652 -6.160 0.770 1.00 89.44 108 LEU A N 1
ATOM 839 C CA . LEU A 1 108 ? -0.794 -5.116 1.353 1.00 89.44 108 LEU A CA 1
ATOM 840 C C . LEU A 1 108 ? -1.593 -3.916 1.879 1.00 89.44 108 LEU A C 1
ATOM 842 O O . LEU A 1 108 ? -1.269 -3.386 2.938 1.00 89.44 108 LEU A O 1
ATOM 846 N N . LYS A 1 109 ? -2.666 -3.514 1.191 1.00 92.81 109 LYS A N 1
ATOM 847 C CA . LYS A 1 109 ? -3.583 -2.475 1.679 1.00 92.81 109 LYS A CA 1
ATOM 848 C C . LYS A 1 109 ? -4.285 -2.894 2.962 1.00 92.81 109 LYS A C 1
ATOM 850 O O . LYS A 1 109 ? -4.368 -2.078 3.867 1.00 92.81 109 LYS A O 1
ATOM 855 N N . VAL A 1 110 ? -4.720 -4.151 3.082 1.00 94.50 110 VAL A N 1
ATOM 856 C CA . VAL A 1 110 ? -5.261 -4.679 4.348 1.00 94.50 110 VAL A CA 1
ATOM 857 C C . VAL A 1 110 ? -4.244 -4.500 5.478 1.00 94.50 110 VAL A C 1
ATOM 859 O O . VAL A 1 110 ? -4.596 -3.992 6.537 1.00 94.50 110 VAL A O 1
ATOM 862 N N . ILE A 1 111 ? -2.972 -4.833 5.245 1.00 92.06 111 ILE A N 1
ATOM 863 C CA . ILE A 1 111 ? -1.904 -4.679 6.248 1.00 92.06 111 ILE A CA 1
ATOM 864 C C . ILE A 1 111 ? -1.705 -3.203 6.639 1.00 92.06 111 ILE A C 1
ATOM 866 O O . ILE A 1 111 ? -1.594 -2.881 7.826 1.00 92.06 111 ILE A O 1
ATOM 870 N N . LEU A 1 112 ? -1.705 -2.292 5.662 1.00 95.00 112 LEU A N 1
ATOM 871 C CA . LEU A 1 112 ? -1.626 -0.851 5.913 1.00 95.00 112 LEU A CA 1
ATOM 872 C C . LEU A 1 112 ? -2.841 -0.332 6.698 1.00 95.00 112 LEU A C 1
ATOM 874 O O . LEU A 1 112 ? -2.661 0.374 7.688 1.00 95.00 112 LEU A O 1
ATOM 878 N N . LEU A 1 113 ? -4.063 -0.717 6.319 1.00 96.81 113 LEU A N 1
ATOM 879 C CA . LEU A 1 113 ? -5.293 -0.325 7.016 1.00 96.81 113 LEU A CA 1
ATOM 880 C C . LEU A 1 113 ? -5.283 -0.800 8.473 1.00 96.81 113 LEU A C 1
ATOM 882 O O . LEU A 1 113 ? -5.577 -0.027 9.379 1.00 96.81 113 LEU A O 1
ATOM 886 N N . ILE A 1 114 ? -4.871 -2.040 8.732 1.00 93.06 114 ILE A N 1
ATOM 887 C CA . ILE A 1 114 ? -4.774 -2.560 10.100 1.00 93.06 114 ILE A CA 1
ATOM 888 C C . ILE A 1 114 ? -3.651 -1.873 10.902 1.00 93.06 114 ILE A C 1
ATOM 890 O O . ILE A 1 114 ? -3.795 -1.636 12.101 1.00 93.06 114 ILE A O 1
ATOM 894 N N . THR A 1 115 ? -2.576 -1.428 10.250 1.00 91.94 115 THR A N 1
ATOM 895 C CA . THR A 1 115 ? -1.566 -0.570 10.898 1.00 91.94 115 THR A CA 1
ATOM 896 C C . THR A 1 115 ? -2.133 0.813 11.243 1.00 91.94 115 THR A C 1
ATOM 898 O O . THR A 1 115 ? -1.862 1.343 12.321 1.00 91.94 115 THR A O 1
ATOM 901 N N . LYS A 1 116 ? -2.984 1.384 10.380 1.00 95.88 116 LYS A N 1
ATOM 902 C CA . LYS A 1 116 ? -3.692 2.651 10.632 1.00 95.88 116 LYS A CA 1
ATOM 903 C C . LYS A 1 116 ? -4.658 2.536 11.811 1.00 95.88 116 LYS A C 1
ATOM 905 O O . LYS A 1 116 ? -4.738 3.453 12.622 1.00 95.88 116 LYS A O 1
ATOM 910 N N . VAL A 1 117 ? -5.346 1.403 11.949 1.00 95.06 117 VAL A N 1
ATOM 911 C CA . VAL A 1 117 ? -6.231 1.108 13.091 1.00 95.06 117 VAL A CA 1
ATOM 912 C C . VAL A 1 117 ? -5.497 1.266 14.422 1.00 95.06 117 VAL A C 1
ATOM 914 O O . VAL A 1 117 ? -6.055 1.828 15.362 1.00 95.06 117 VAL A O 1
ATOM 917 N N . LEU A 1 118 ? -4.232 0.844 14.481 1.00 90.44 118 LEU A N 1
ATOM 918 C CA . LEU A 1 118 ? -3.369 0.998 15.651 1.00 90.44 118 LEU A CA 1
ATOM 919 C C . LEU A 1 118 ? -3.231 2.479 16.053 1.00 90.44 118 LEU A C 1
ATOM 921 O O . LEU A 1 118 ? -3.501 2.855 17.193 1.00 90.44 118 LEU A O 1
ATOM 925 N N . ALA A 1 119 ? -2.889 3.335 15.088 1.00 93.12 119 ALA A N 1
ATOM 926 C CA . ALA A 1 119 ? -2.736 4.772 15.297 1.00 93.12 119 ALA A CA 1
ATOM 927 C C . ALA A 1 119 ? -4.067 5.470 15.634 1.00 93.12 119 ALA A C 1
ATOM 929 O O . ALA A 1 119 ? -4.110 6.304 16.538 1.00 93.12 119 ALA A O 1
ATOM 930 N N . LEU A 1 120 ? -5.168 5.103 14.968 1.00 95.88 120 LEU A N 1
ATOM 931 C CA . LEU A 1 120 ? -6.507 5.632 15.261 1.00 95.88 120 LEU A CA 1
ATOM 932 C C . LEU A 1 120 ? -6.968 5.288 16.679 1.00 95.88 120 LEU A C 1
ATOM 934 O O . LEU A 1 120 ? -7.574 6.127 17.348 1.00 95.88 120 LEU A O 1
ATOM 938 N N . SER A 1 121 ? -6.647 4.084 17.155 1.00 92.75 121 SER A N 1
ATOM 939 C CA . SER A 1 121 ? -6.969 3.667 18.517 1.00 92.75 121 SER A CA 1
ATOM 940 C C . SER A 1 121 ? -6.198 4.492 19.553 1.00 92.75 121 SER A C 1
ATOM 942 O O . SER A 1 121 ? -6.797 5.011 20.493 1.00 92.75 121 SER A O 1
ATOM 944 N N . CYS A 1 122 ? -4.903 4.747 19.326 1.00 91.12 122 CYS A N 1
ATOM 945 C CA . CYS A 1 122 ? -4.105 5.652 20.165 1.00 91.12 122 CYS A CA 1
ATOM 946 C C . CYS A 1 122 ? -4.579 7.118 20.115 1.00 91.12 122 CYS A C 1
ATOM 948 O O . CYS A 1 122 ? -4.378 7.881 21.060 1.00 91.12 122 CYS A O 1
ATOM 950 N N . LEU A 1 123 ? -5.219 7.530 19.019 1.00 94.06 123 LEU A N 1
ATOM 951 C CA . LEU A 1 123 ? -5.877 8.832 18.896 1.00 94.06 123 LEU A CA 1
ATOM 952 C C . LEU A 1 123 ? -7.269 8.865 19.537 1.00 94.06 123 LEU A C 1
ATOM 954 O O . LEU A 1 123 ? -7.870 9.938 19.600 1.00 94.06 123 LEU A O 1
ATOM 958 N N . THR A 1 124 ? -7.779 7.734 20.035 1.00 93.62 124 THR A N 1
ATOM 959 C CA . THR A 1 124 ? -9.152 7.551 20.541 1.00 93.62 124 THR A CA 1
ATOM 960 C C . THR A 1 124 ? -10.241 7.855 19.501 1.00 93.62 124 THR A C 1
ATOM 962 O O . THR A 1 124 ? -11.382 8.164 19.839 1.00 93.62 124 THR A O 1
ATOM 965 N N . GLU A 1 125 ? -9.913 7.748 18.210 1.00 96.19 125 GLU A N 1
ATOM 966 C CA . GLU A 1 125 ? -10.833 7.989 17.090 1.00 96.19 125 GLU A CA 1
ATOM 967 C C . GLU A 1 125 ? -11.611 6.719 16.737 1.00 96.19 125 GLU A C 1
ATOM 969 O O . GLU A 1 125 ? -11.490 6.168 15.644 1.00 96.19 125 GLU A O 1
ATOM 974 N N . TYR A 1 126 ? -12.405 6.228 17.690 1.00 95.38 126 TYR A N 1
ATOM 975 C CA . TYR A 1 126 ? -12.994 4.890 17.614 1.00 95.38 126 TYR A CA 1
ATOM 976 C C . TYR A 1 126 ? -13.957 4.679 16.442 1.00 95.38 126 TYR A C 1
ATOM 978 O O . TYR A 1 126 ? -14.020 3.575 15.915 1.00 95.38 126 TYR A O 1
ATOM 986 N N . GLU A 1 127 ? -14.685 5.702 15.996 1.00 97.00 127 GLU A N 1
ATOM 987 C CA . GLU A 1 127 ? -15.567 5.562 14.827 1.00 97.00 127 GLU A CA 1
ATOM 988 C C . GLU A 1 127 ? -14.762 5.396 13.531 1.00 97.00 127 GLU A C 1
ATOM 990 O O . GLU A 1 127 ? -15.005 4.463 12.764 1.00 97.00 127 GLU A O 1
ATOM 995 N N . SER A 1 128 ? -13.720 6.212 13.337 1.00 98.00 128 SER A N 1
ATOM 996 C CA . SER A 1 128 ? -12.773 6.049 12.227 1.00 98.00 128 SER A CA 1
ATOM 997 C C . SER A 1 128 ? -12.055 4.701 12.298 1.00 98.00 128 SER A C 1
ATOM 999 O O . SER A 1 128 ? -11.876 4.038 11.278 1.00 98.00 128 SER A O 1
ATOM 1001 N N . MET A 1 129 ? -11.666 4.271 13.502 1.00 97.06 129 MET A N 1
ATOM 1002 C CA . MET A 1 129 ? -11.029 2.978 13.751 1.00 97.06 129 MET A CA 1
ATOM 1003 C C . MET A 1 129 ? -11.930 1.821 13.302 1.00 97.06 129 MET A C 1
ATOM 1005 O O . MET A 1 129 ? -11.484 0.980 12.526 1.00 97.06 129 MET A O 1
ATOM 1009 N N . LYS A 1 130 ? -13.198 1.797 13.733 1.00 97.31 130 LYS A N 1
ATOM 1010 C CA . LYS A 1 130 ? -14.176 0.767 13.340 1.00 97.31 130 LYS A CA 1
ATOM 1011 C C . LYS A 1 130 ? -14.403 0.750 11.833 1.00 97.31 130 LYS A C 1
ATOM 1013 O O . LYS A 1 130 ? -14.272 -0.304 11.222 1.00 97.31 130 LYS A O 1
ATOM 1018 N N . SER A 1 131 ? -14.630 1.920 11.229 1.00 98.00 131 SER A N 1
ATOM 1019 C CA . SER A 1 131 ? -14.797 2.039 9.776 1.00 98.00 131 SER A CA 1
ATOM 1020 C C . SER A 1 131 ? -13.574 1.520 9.013 1.00 98.00 131 SER A C 1
ATOM 1022 O O . SER A 1 131 ? -13.728 0.876 7.979 1.00 98.00 131 SER A O 1
ATOM 1024 N N . THR A 1 132 ? -12.364 1.767 9.524 1.00 98.31 132 THR A N 1
ATOM 1025 C CA . THR A 1 132 ? -11.116 1.276 8.916 1.00 98.31 132 THR A CA 1
ATOM 1026 C C . THR A 1 132 ? -10.987 -0.247 9.056 1.00 98.31 132 THR A C 1
ATOM 1028 O O . THR A 1 132 ? -10.528 -0.912 8.129 1.00 98.31 132 THR A O 1
ATOM 1031 N N . ILE A 1 133 ? -11.420 -0.827 10.184 1.00 97.06 133 ILE A N 1
ATOM 1032 C CA . ILE A 1 133 ? -11.482 -2.288 10.369 1.00 97.06 133 ILE A CA 1
ATOM 1033 C C . ILE A 1 133 ? -12.487 -2.911 9.388 1.00 97.06 133 ILE A C 1
ATOM 1035 O O . ILE A 1 133 ? -12.170 -3.918 8.755 1.00 97.06 133 ILE A O 1
ATOM 1039 N N . ASP A 1 134 ? -13.670 -2.315 9.228 1.00 97.19 134 ASP A N 1
ATOM 1040 C CA . ASP A 1 134 ? -14.700 -2.810 8.309 1.00 97.19 134 ASP A CA 1
ATOM 1041 C C . ASP A 1 134 ? -14.220 -2.773 6.850 1.00 97.19 134 ASP A C 1
ATOM 1043 O O . ASP A 1 134 ? -14.405 -3.742 6.107 1.00 97.19 134 ASP A O 1
ATOM 1047 N N . GLU A 1 135 ? -13.541 -1.693 6.452 1.00 96.81 135 GLU A N 1
ATOM 1048 C CA . GLU A 1 135 ? -12.905 -1.560 5.139 1.00 96.81 135 GLU A CA 1
ATOM 1049 C C . GLU A 1 135 ? -11.835 -2.638 4.921 1.00 96.81 135 GLU A C 1
ATOM 1051 O O . GLU A 1 135 ? -11.873 -3.363 3.920 1.00 96.81 135 GLU A O 1
ATOM 1056 N N . ALA A 1 136 ? -10.915 -2.793 5.879 1.00 96.31 136 ALA A N 1
ATOM 1057 C CA . ALA A 1 136 ? -9.868 -3.806 5.823 1.00 96.31 136 ALA A CA 1
ATOM 1058 C C . ALA A 1 136 ? -10.464 -5.212 5.703 1.00 96.31 136 ALA A C 1
ATOM 1060 O O . ALA A 1 136 ? -9.997 -6.020 4.901 1.00 96.31 136 ALA A O 1
ATOM 1061 N N . TYR A 1 137 ? -11.530 -5.502 6.449 1.00 95.81 137 TYR A N 1
ATOM 1062 C CA . TYR A 1 137 ? -12.178 -6.804 6.422 1.00 95.81 137 TYR A CA 1
ATOM 1063 C C . TYR A 1 137 ? -12.919 -7.069 5.108 1.00 95.81 137 TYR A C 1
ATOM 1065 O O . TYR A 1 137 ? -12.816 -8.163 4.549 1.00 95.81 137 TYR A O 1
ATOM 1073 N N . ALA A 1 138 ? -13.640 -6.081 4.575 1.00 94.44 138 ALA A N 1
ATOM 1074 C CA . ALA A 1 138 ? -14.300 -6.196 3.277 1.00 94.44 138 ALA A CA 1
ATOM 1075 C C . ALA A 1 138 ? -13.284 -6.459 2.156 1.00 94.44 138 ALA A C 1
ATOM 1077 O O . ALA A 1 138 ? -13.491 -7.351 1.328 1.00 94.44 138 ALA A O 1
ATOM 1078 N N . LEU A 1 139 ? -12.160 -5.736 2.169 1.00 94.12 139 LEU A N 1
ATOM 1079 C CA . LEU A 1 139 ? -11.071 -5.932 1.218 1.00 94.12 139 LEU A CA 1
ATOM 1080 C C . LEU A 1 139 ? -10.403 -7.302 1.388 1.00 94.12 139 LEU A C 1
ATOM 1082 O O . LEU A 1 139 ? -10.136 -7.975 0.392 1.00 94.12 139 LEU A O 1
ATOM 1086 N N . ALA A 1 140 ? -10.180 -7.740 2.628 1.00 94.12 140 ALA A N 1
ATOM 1087 C CA . ALA A 1 140 ? -9.593 -9.038 2.934 1.00 94.12 140 ALA A CA 1
ATOM 1088 C C . ALA A 1 140 ? -10.464 -10.201 2.445 1.00 94.12 140 ALA A C 1
ATOM 1090 O O . ALA A 1 140 ? -9.945 -11.110 1.805 1.00 94.12 140 ALA A O 1
ATOM 1091 N N . LYS A 1 141 ? -11.785 -10.148 2.662 1.00 93.75 141 LYS A N 1
ATOM 1092 C CA . LYS A 1 141 ? -12.722 -11.153 2.130 1.00 93.75 141 LYS A CA 1
ATOM 1093 C C . LYS A 1 141 ? -12.718 -11.181 0.607 1.00 93.75 141 LYS A C 1
ATOM 1095 O O . LYS A 1 141 ? -12.544 -12.239 0.020 1.00 93.75 141 LYS A O 1
ATOM 1100 N N . LYS A 1 142 ? -12.814 -10.009 -0.035 1.00 91.81 142 LYS A N 1
ATOM 1101 C CA . LYS A 1 142 ? -12.734 -9.901 -1.500 1.00 91.81 142 LYS A CA 1
ATOM 1102 C C . LYS A 1 142 ? -11.423 -10.486 -2.035 1.00 91.81 142 LYS A C 1
ATOM 1104 O O . LYS A 1 142 ? -11.411 -11.049 -3.129 1.00 91.81 142 LYS A O 1
ATOM 1109 N N . TYR A 1 143 ? -10.328 -10.334 -1.286 1.00 91.12 143 TYR A N 1
ATOM 1110 C CA . TYR A 1 143 ? -9.057 -10.946 -1.637 1.00 91.12 143 TYR A CA 1
ATOM 1111 C C . TYR A 1 143 ? -9.092 -12.471 -1.506 1.00 91.12 143 TYR A C 1
ATOM 1113 O O . TYR A 1 143 ? -8.735 -13.161 -2.460 1.00 91.12 143 TYR A O 1
ATOM 1121 N N . ASP A 1 144 ? -9.543 -12.970 -0.357 1.00 92.12 144 ASP A N 1
ATOM 1122 C CA . ASP A 1 144 ? -9.560 -14.392 -0.006 1.00 92.12 144 ASP A CA 1
ATOM 1123 C C . ASP A 1 144 ? -10.568 -15.214 -0.839 1.00 92.12 144 ASP A C 1
ATOM 1125 O O . ASP A 1 144 ? -10.329 -16.399 -1.057 1.00 92.12 144 ASP A O 1
ATOM 1129 N N . ASP A 1 145 ? -11.629 -14.600 -1.378 1.00 91.81 145 ASP A N 1
ATOM 1130 C CA . ASP A 1 145 ? -12.595 -15.253 -2.282 1.00 91.81 145 ASP A CA 1
ATOM 1131 C C . ASP A 1 145 ? -11.973 -15.656 -3.633 1.00 91.81 145 ASP A C 1
ATOM 1133 O O . ASP A 1 145 ? -12.404 -16.616 -4.274 1.00 91.81 145 ASP A O 1
ATOM 1137 N N . ASN A 1 146 ? -10.965 -14.912 -4.100 1.00 87.38 146 ASN A N 1
ATOM 1138 C CA . ASN A 1 146 ? -10.247 -15.199 -5.341 1.00 87.38 146 ASN A CA 1
ATOM 1139 C C . ASN A 1 146 ? -8.794 -14.700 -5.244 1.00 87.38 146 ASN A C 1
ATOM 1141 O O . ASN A 1 146 ? -8.454 -13.670 -5.850 1.00 87.38 146 ASN A O 1
ATOM 1145 N N . PRO A 1 147 ? -7.943 -15.386 -4.459 1.00 86.12 147 PRO A N 1
ATOM 1146 C CA . PRO A 1 147 ? -6.604 -14.917 -4.153 1.00 86.12 147 PRO A CA 1
ATOM 1147 C C . PRO A 1 147 ? -5.760 -14.903 -5.421 1.00 86.12 147 PRO A C 1
ATOM 1149 O O . PRO A 1 147 ? -5.596 -15.910 -6.111 1.00 86.12 147 PRO A O 1
ATOM 1152 N N . ASN A 1 148 ? -5.198 -13.738 -5.723 1.00 83.12 148 ASN A N 1
ATOM 1153 C CA . ASN A 1 148 ? -4.393 -13.543 -6.914 1.00 83.12 148 ASN A CA 1
ATOM 1154 C C . ASN A 1 148 ? -3.088 -12.830 -6.562 1.00 83.12 148 ASN A C 1
ATOM 1156 O O . ASN A 1 148 ? -3.045 -11.610 -6.412 1.00 83.12 148 ASN A O 1
ATOM 1160 N N . ASN A 1 149 ? -2.000 -13.594 -6.498 1.00 79.00 149 ASN A N 1
ATOM 1161 C CA . ASN A 1 149 ? -0.664 -13.049 -6.250 1.00 79.00 149 ASN A CA 1
ATOM 1162 C C . ASN A 1 149 ? -0.059 -12.367 -7.493 1.00 79.00 149 ASN A C 1
ATOM 1164 O O . ASN A 1 149 ? 1.030 -11.802 -7.420 1.00 79.00 149 ASN A O 1
ATOM 1168 N N . SER A 1 150 ? -0.728 -12.434 -8.650 1.00 77.75 150 SER A N 1
ATOM 1169 C CA . SER A 1 150 ? -0.258 -11.813 -9.883 1.00 77.75 150 SER A CA 1
ATOM 1170 C C . SER A 1 150 ? -0.591 -10.329 -9.924 1.00 77.75 150 SER A C 1
ATOM 1172 O O . SER A 1 150 ? -1.732 -9.918 -9.729 1.00 77.75 150 SER A O 1
ATOM 1174 N N . PHE A 1 151 ? 0.400 -9.531 -10.306 1.00 77.69 151 PHE A N 1
ATOM 1175 C CA . PHE A 1 151 ? 0.236 -8.108 -10.602 1.00 77.69 151 PHE A CA 1
ATOM 1176 C C . PHE A 1 151 ? -0.120 -7.850 -12.073 1.00 77.69 151 PHE A C 1
ATOM 1178 O O . PHE A 1 151 ? -0.510 -6.737 -12.439 1.00 77.69 151 PHE A O 1
ATOM 1185 N N . ARG A 1 152 ? -0.027 -8.885 -12.925 1.00 73.12 152 ARG A N 1
ATOM 1186 C CA . ARG A 1 152 ? -0.461 -8.825 -14.325 1.00 73.12 152 ARG A CA 1
ATOM 1187 C C . ARG A 1 152 ? -1.967 -8.567 -14.330 1.00 73.12 152 ARG A C 1
ATOM 1189 O O . ARG A 1 152 ? -2.719 -9.326 -13.725 1.00 73.12 152 ARG A O 1
ATOM 1196 N N . ASN A 1 153 ? -2.392 -7.511 -15.022 1.00 71.31 153 ASN A N 1
ATOM 1197 C CA . ASN A 1 153 ? -3.764 -6.975 -15.056 1.00 71.31 153 ASN A CA 1
ATOM 1198 C C . ASN A 1 153 ? -4.184 -6.106 -13.860 1.00 71.31 153 ASN A C 1
ATOM 1200 O O . ASN A 1 153 ? -5.330 -5.661 -13.840 1.00 71.31 153 ASN A O 1
ATOM 1204 N N . PHE A 1 154 ? -3.301 -5.846 -12.894 1.00 76.25 154 PHE A N 1
ATOM 1205 C CA . PHE A 1 154 ? -3.572 -4.883 -11.826 1.00 76.25 154 PHE A CA 1
ATOM 1206 C C . PHE A 1 154 ? -3.071 -3.484 -12.173 1.00 76.25 154 PHE A C 1
ATOM 1208 O O . PHE A 1 154 ? -3.796 -2.517 -11.996 1.00 76.25 154 PHE A O 1
ATOM 1215 N N . ILE A 1 155 ? -1.845 -3.363 -12.677 1.00 82.50 155 ILE A N 1
ATOM 1216 C CA . ILE A 1 155 ? -1.261 -2.052 -12.972 1.00 82.50 155 ILE A CA 1
ATOM 1217 C C . ILE A 1 155 ? -1.779 -1.555 -14.326 1.00 82.50 155 ILE A C 1
ATOM 1219 O O . ILE A 1 155 ? -1.698 -2.282 -15.317 1.00 82.50 155 ILE A O 1
ATOM 1223 N N . LYS A 1 156 ? -2.274 -0.311 -14.383 1.00 84.50 156 LYS A N 1
ATOM 1224 C CA . LYS A 1 156 ? -2.810 0.318 -15.614 1.00 84.50 156 LYS A CA 1
ATOM 1225 C C . LYS A 1 156 ? -1.798 0.356 -16.764 1.00 84.50 156 LYS A C 1
ATOM 1227 O O . LYS A 1 156 ? -2.173 0.229 -17.924 1.00 84.50 156 LYS A O 1
ATOM 1232 N N . PHE A 1 157 ? -0.523 0.526 -16.432 1.00 85.69 157 PHE A N 1
ATOM 1233 C CA . PHE A 1 157 ? 0.580 0.760 -17.368 1.00 85.69 157 PHE A CA 1
ATOM 1234 C C . PHE A 1 157 ? 1.484 -0.475 -17.477 1.00 85.69 157 PHE A C 1
ATOM 1236 O O . PHE A 1 157 ? 2.660 -0.428 -17.121 1.00 85.69 157 PHE A O 1
ATOM 1243 N N . TRP A 1 158 ? 0.921 -1.618 -17.875 1.00 89.00 158 TRP A N 1
ATOM 1244 C CA . TRP A 1 158 ? 1.647 -2.890 -17.881 1.00 89.00 158 TRP A CA 1
ATOM 1245 C C . TRP A 1 158 ? 2.197 -3.247 -19.268 1.00 89.00 158 TRP A C 1
ATOM 1247 O O . TRP A 1 158 ? 1.478 -3.795 -20.100 1.00 89.00 158 TRP A O 1
ATOM 1257 N N . HIS A 1 159 ? 3.491 -3.001 -19.486 1.00 92.50 159 HIS A N 1
ATOM 1258 C CA . HIS A 1 159 ? 4.221 -3.383 -20.707 1.00 92.50 159 HIS A CA 1
ATOM 1259 C C . HIS A 1 159 ? 5.257 -4.493 -20.467 1.00 92.50 159 HIS A C 1
ATOM 1261 O O . HIS A 1 159 ? 6.136 -4.723 -21.295 1.00 92.50 159 HIS A O 1
ATOM 1267 N N . ALA A 1 160 ? 5.196 -5.173 -19.321 1.00 88.44 160 ALA A N 1
ATOM 1268 C CA . ALA A 1 160 ? 6.150 -6.226 -19.007 1.00 88.44 160 ALA A CA 1
ATOM 1269 C C . ALA A 1 160 ? 5.850 -7.519 -19.784 1.00 88.44 160 ALA A C 1
ATOM 1271 O O . ALA A 1 160 ? 4.688 -7.909 -19.945 1.00 88.44 160 ALA A O 1
ATOM 1272 N N . LYS A 1 161 ? 6.911 -8.209 -20.217 1.00 86.69 161 LYS A N 1
ATOM 1273 C CA . LYS A 1 161 ? 6.832 -9.519 -20.880 1.00 86.69 161 LYS A CA 1
ATOM 1274 C C . LYS A 1 161 ? 6.264 -10.590 -19.944 1.00 86.69 161 LYS A C 1
ATOM 1276 O O . LYS A 1 161 ? 6.332 -10.483 -18.723 1.00 86.69 161 LYS A O 1
ATOM 1281 N N . GLU A 1 162 ? 5.739 -11.674 -20.516 1.00 82.38 162 GLU A N 1
ATOM 1282 C CA . GLU A 1 162 ? 5.073 -12.746 -19.751 1.00 82.38 162 GLU A CA 1
ATOM 1283 C C . GLU A 1 162 ? 5.978 -13.478 -18.751 1.00 82.38 162 GLU A C 1
ATOM 1285 O O . GLU A 1 162 ? 5.496 -14.094 -17.796 1.00 82.38 162 GLU A O 1
ATOM 1290 N N . ASN A 1 163 ? 7.291 -13.429 -18.973 1.00 82.31 163 ASN A N 1
ATOM 1291 C CA . ASN A 1 163 ? 8.297 -13.993 -18.081 1.00 82.31 163 ASN A CA 1
ATOM 1292 C C . ASN A 1 163 ? 8.572 -13.108 -16.852 1.00 82.31 163 ASN A C 1
ATOM 1294 O O . ASN A 1 163 ? 9.144 -13.601 -15.880 1.00 82.31 163 ASN A O 1
ATOM 1298 N N . PHE A 1 164 ? 8.145 -11.840 -16.848 1.00 84.56 164 PHE A N 1
ATOM 1299 C CA . PHE A 1 164 ? 8.205 -10.991 -15.665 1.00 84.56 164 PHE A CA 1
ATOM 1300 C C . PHE A 1 164 ? 7.048 -11.333 -14.723 1.00 84.56 164 PHE A C 1
ATOM 1302 O O . PHE A 1 164 ? 5.924 -10.844 -14.850 1.00 84.56 164 PHE A O 1
ATOM 1309 N N . LYS A 1 165 ? 7.340 -12.214 -13.766 1.00 77.81 165 LYS A N 1
ATOM 1310 C CA . LYS A 1 165 ? 6.405 -12.683 -12.740 1.00 77.81 165 LYS A CA 1
ATOM 1311 C C . LYS A 1 165 ? 6.952 -12.315 -11.364 1.00 77.81 165 LYS A C 1
ATOM 1313 O O . LYS A 1 165 ? 7.483 -13.189 -10.67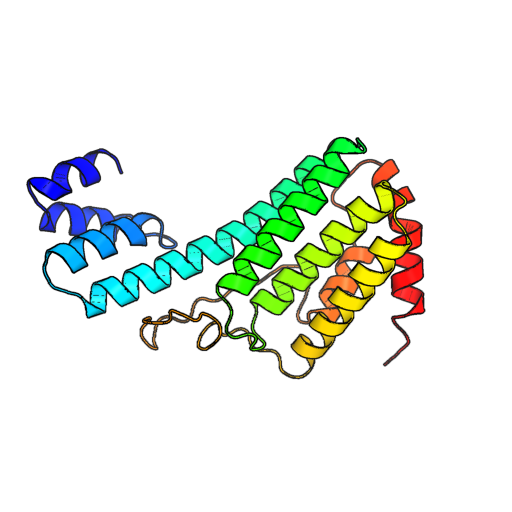8 1.00 77.81 165 LYS A O 1
ATOM 1318 N N . PRO A 1 166 ? 6.920 -11.028 -10.979 1.00 77.06 166 PRO A N 1
ATOM 1319 C CA . PRO A 1 166 ? 7.413 -10.646 -9.673 1.00 77.06 166 PRO A CA 1
ATOM 1320 C C . PRO A 1 166 ? 6.555 -11.316 -8.600 1.00 77.06 166 PRO A C 1
ATOM 1322 O O . PRO A 1 166 ? 5.327 -11.237 -8.629 1.00 77.06 166 PRO A O 1
ATOM 1325 N N . LEU A 1 167 ? 7.222 -11.995 -7.673 1.00 64.19 167 LEU A N 1
ATOM 1326 C CA . LEU A 1 167 ? 6.593 -12.581 -6.501 1.00 64.19 167 LEU A CA 1
ATOM 1327 C C . LEU A 1 167 ? 6.722 -11.591 -5.348 1.00 64.19 167 LEU A C 1
ATOM 1329 O O . LEU A 1 167 ? 7.789 -11.016 -5.133 1.00 64.19 167 LEU A O 1
ATOM 1333 N N . ALA A 1 168 ? 5.629 -11.406 -4.621 1.00 69.06 168 ALA A N 1
ATOM 1334 C CA . ALA A 1 168 ? 5.612 -10.713 -3.348 1.00 69.06 168 ALA 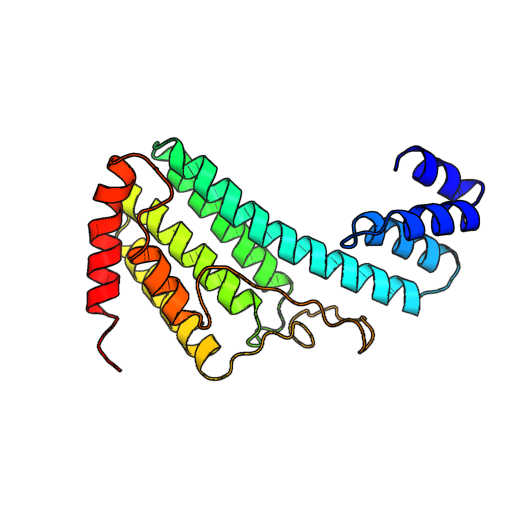A CA 1
ATOM 1335 C C . ALA A 1 168 ? 5.071 -11.675 -2.289 1.00 69.06 168 ALA A C 1
ATOM 1337 O O . ALA A 1 168 ? 4.195 -12.494 -2.576 1.00 69.06 168 ALA A O 1
ATOM 1338 N N . SER A 1 169 ? 5.628 -11.591 -1.090 1.00 69.12 169 SER A N 1
ATOM 1339 C CA . SER A 1 169 ? 5.222 -12.371 0.074 1.00 69.12 169 SER A CA 1
ATOM 1340 C C . SER A 1 169 ? 5.325 -11.504 1.325 1.00 69.12 169 SER A C 1
ATOM 1342 O O . SER A 1 169 ? 6.071 -10.526 1.345 1.00 69.12 169 SER A O 1
ATOM 1344 N N . ASP A 1 170 ? 4.569 -11.870 2.352 1.00 73.38 170 ASP A N 1
ATOM 1345 C CA . ASP A 1 170 ? 4.602 -11.280 3.685 1.00 73.38 170 ASP A CA 1
ATOM 1346 C C . ASP A 1 170 ? 4.604 -12.397 4.731 1.00 73.38 170 ASP A C 1
ATOM 1348 O O . ASP A 1 170 ? 4.196 -13.529 4.450 1.00 73.38 170 ASP A O 1
ATOM 1352 N N . ASP A 1 171 ? 5.036 -12.056 5.942 1.00 71.44 171 ASP A N 1
ATOM 1353 C CA . ASP A 1 171 ? 5.114 -12.987 7.069 1.00 71.44 171 ASP A CA 1
ATOM 1354 C C . ASP A 1 171 ? 3.813 -13.029 7.897 1.00 71.44 171 ASP A C 1
ATOM 1356 O O . ASP A 1 171 ? 3.737 -13.703 8.924 1.00 71.44 171 ASP A O 1
ATOM 1360 N N . LEU A 1 172 ? 2.755 -12.335 7.456 1.00 68.69 172 LEU A N 1
ATOM 1361 C CA . LEU A 1 172 ? 1.480 -12.211 8.167 1.00 68.69 172 LEU A CA 1
ATOM 1362 C C . LEU A 1 172 ? 0.479 -13.306 7.777 1.00 68.69 172 LEU A C 1
ATOM 1364 O O . LEU A 1 172 ? -0.667 -13.281 8.221 1.00 68.69 172 LEU A O 1
ATOM 1368 N N . GLY A 1 173 ? 0.891 -14.316 7.012 1.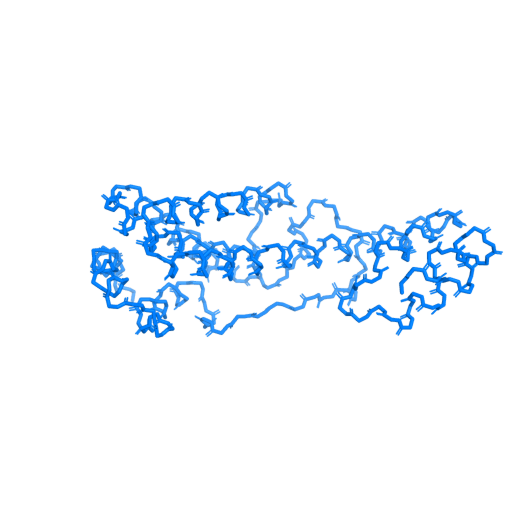00 70.44 173 GLY A N 1
ATOM 1369 C CA . GLY A 1 173 ? 0.129 -15.546 6.779 1.00 70.44 173 GLY A CA 1
ATOM 1370 C C . GLY A 1 173 ? -0.387 -15.708 5.351 1.00 70.44 173 GLY A C 1
ATOM 1371 O O . GLY A 1 173 ? -0.120 -14.902 4.471 1.00 70.44 173 GLY A O 1
ATOM 1372 N N . GLN A 1 174 ? -1.111 -16.799 5.092 1.00 79.19 174 GLN A N 1
ATOM 1373 C CA . GLN A 1 174 ? -1.487 -17.191 3.724 1.00 79.19 174 GLN A CA 1
ATOM 1374 C C . GLN A 1 174 ? -2.680 -16.412 3.145 1.00 79.19 174 GLN A C 1
ATOM 1376 O O . GLN A 1 174 ? -2.730 -16.221 1.933 1.00 79.19 174 GLN A O 1
ATOM 1381 N N . SER A 1 175 ? -3.606 -15.946 3.988 1.00 88.06 175 SER A N 1
ATOM 1382 C CA . SER A 1 175 ? -4.816 -15.219 3.578 1.00 88.06 175 SER A CA 1
ATOM 1383 C C . SER A 1 175 ? -4.831 -13.811 4.174 1.00 88.06 175 SER A C 1
ATOM 1385 O O . SER A 1 175 ? -4.187 -13.566 5.196 1.00 88.06 175 SER A O 1
ATOM 1387 N N . ALA A 1 176 ? -5.545 -12.884 3.539 1.00 90.62 176 ALA A N 1
ATOM 1388 C CA . ALA A 1 176 ? -5.657 -11.505 3.996 1.00 90.62 176 ALA A CA 1
ATOM 1389 C C . ALA A 1 176 ? -6.438 -11.401 5.313 1.00 90.62 176 ALA A C 1
ATOM 1391 O O . ALA A 1 176 ? -6.025 -10.650 6.192 1.00 90.62 176 ALA A O 1
ATOM 1392 N N . VAL A 1 177 ? -7.510 -12.185 5.499 1.00 93.25 177 VAL A N 1
ATOM 1393 C CA . VAL A 1 177 ? -8.248 -12.216 6.777 1.00 93.25 177 VAL A CA 1
ATOM 1394 C C . VAL A 1 177 ? -7.341 -12.722 7.896 1.00 93.25 177 VAL A C 1
ATOM 1396 O O . VAL A 1 177 ? -7.260 -12.107 8.959 1.00 93.25 177 VAL A O 1
ATOM 1399 N N . ARG A 1 178 ? -6.570 -13.785 7.632 1.00 89.88 178 ARG A N 1
ATOM 1400 C CA . ARG A 1 178 ? -5.607 -14.316 8.600 1.00 89.88 178 ARG A CA 1
ATOM 1401 C C . ARG A 1 178 ? -4.498 -13.314 8.935 1.00 89.88 178 ARG A C 1
ATOM 1403 O O . ARG A 1 178 ? -3.991 -13.346 10.051 1.00 89.88 178 ARG A O 1
ATOM 1410 N N . SER A 1 179 ? -4.140 -12.409 8.024 1.00 89.81 179 SER A N 1
ATOM 1411 C CA . SER A 1 179 ? -3.211 -11.314 8.329 1.00 89.81 179 SER A CA 1
ATOM 1412 C C . SER A 1 179 ? -3.764 -10.340 9.368 1.00 89.81 179 SER A C 1
ATOM 1414 O O . SER A 1 179 ? -3.009 -9.921 10.243 1.00 89.81 179 SER A O 1
ATOM 1416 N N . ILE A 1 180 ? -5.069 -10.046 9.342 1.00 91.69 180 ILE A N 1
ATOM 1417 C CA . ILE A 1 180 ? -5.733 -9.240 10.382 1.00 91.69 180 ILE A CA 1
ATOM 1418 C C . ILE A 1 180 ? -5.675 -9.972 11.731 1.00 91.69 180 ILE A C 1
ATOM 1420 O O . ILE A 1 180 ? -5.318 -9.392 12.755 1.00 91.69 180 ILE A O 1
ATOM 1424 N N . ASP A 1 181 ? -5.961 -11.274 11.726 1.00 89.94 181 ASP A N 1
ATOM 1425 C CA . ASP A 1 181 ? -5.929 -12.105 12.933 1.00 89.94 181 ASP A CA 1
ATOM 1426 C C . ASP A 1 181 ? -4.552 -12.165 13.564 1.00 89.94 181 ASP A C 1
ATOM 1428 O O . ASP A 1 181 ? -4.405 -11.975 14.771 1.00 89.94 181 ASP A O 1
ATOM 1432 N N . ASN A 1 182 ? -3.549 -12.429 12.730 1.00 87.31 182 ASN A N 1
ATOM 1433 C CA . ASN A 1 182 ? -2.169 -12.499 13.157 1.00 87.31 182 ASN A CA 1
ATOM 1434 C C . ASN A 1 182 ? -1.742 -11.158 13.737 1.00 87.31 182 ASN A C 1
ATOM 1436 O O . ASN A 1 182 ? -1.193 -11.163 14.827 1.00 87.31 182 ASN A O 1
ATOM 1440 N N . PHE A 1 183 ? -2.085 -10.033 13.105 1.00 85.50 183 PHE A N 1
ATOM 1441 C CA . PHE A 1 183 ? -1.759 -8.707 13.624 1.00 85.50 183 PHE A CA 1
ATOM 1442 C C . PHE A 1 183 ? -2.263 -8.481 15.059 1.00 85.50 183 PHE A C 1
ATOM 1444 O O . PHE A 1 183 ? -1.488 -8.050 15.907 1.00 85.50 183 PHE A O 1
ATOM 1451 N N . PHE A 1 184 ? -3.522 -8.819 15.365 1.00 85.38 184 PHE A N 1
ATOM 1452 C CA . PHE A 1 184 ? -4.078 -8.667 16.721 1.00 85.38 184 PHE A CA 1
ATOM 1453 C C . PHE A 1 184 ? -3.653 -9.775 17.707 1.00 85.38 184 PHE A C 1
ATOM 1455 O O . PHE A 1 184 ? -3.865 -9.644 18.920 1.00 85.38 184 PHE A O 1
ATOM 1462 N N . ALA A 1 185 ? -3.088 -10.879 17.209 1.00 81.12 185 ALA A N 1
ATOM 1463 C CA . ALA A 1 185 ? -2.572 -11.986 18.014 1.00 81.12 185 ALA A CA 1
ATOM 1464 C C . ALA A 1 185 ? -1.085 -11.822 18.365 1.00 81.12 185 ALA A C 1
ATOM 1466 O O . ALA A 1 185 ? -0.681 -12.146 19.485 1.00 81.12 185 ALA A O 1
ATOM 1467 N N . THR A 1 186 ? -0.264 -11.314 17.442 1.00 68.00 186 THR A N 1
ATOM 1468 C CA . THR A 1 186 ? 1.122 -10.937 17.724 1.00 68.00 186 THR A CA 1
ATOM 1469 C C . THR A 1 186 ? 1.133 -9.679 18.570 1.00 68.00 186 THR A C 1
ATOM 1471 O O . THR A 1 186 ? 0.604 -8.646 18.170 1.00 68.00 186 THR A O 1
ATOM 1474 N N . LYS A 1 187 ? 1.780 -9.745 19.736 1.00 57.88 187 LYS A N 1
ATOM 1475 C CA . LYS A 1 187 ? 2.134 -8.529 20.469 1.00 57.88 187 LYS A CA 1
ATOM 1476 C C . LYS A 1 187 ? 2.961 -7.642 19.532 1.00 57.88 187 LYS A C 1
ATOM 1478 O O . LYS A 1 187 ? 3.925 -8.161 18.958 1.00 57.88 187 LYS A O 1
ATOM 1483 N N . PRO A 1 188 ? 2.611 -6.359 19.342 1.00 52.09 188 PRO A N 1
ATOM 1484 C CA . PRO A 1 188 ? 3.405 -5.463 18.515 1.00 52.09 188 PRO A CA 1
ATOM 1485 C C . PRO A 1 188 ? 4.863 -5.501 18.988 1.00 52.09 188 PRO A C 1
ATOM 1487 O O . PRO A 1 188 ? 5.126 -5.335 20.175 1.00 52.09 188 PRO A O 1
ATOM 1490 N N . TYR A 1 189 ? 5.790 -5.764 18.068 1.00 47.75 189 TYR A N 1
ATOM 1491 C CA . TYR A 1 189 ? 7.254 -5.702 18.205 1.00 47.75 189 TYR A CA 1
ATOM 1492 C C . TYR A 1 189 ? 7.795 -4.881 19.393 1.00 47.75 189 TYR A C 1
ATOM 1494 O O . TYR A 1 189 ? 8.178 -3.741 19.193 1.00 47.75 189 TYR A O 1
ATOM 1502 N N . THR A 1 190 ? 7.891 -5.411 20.621 1.00 46.78 190 THR A N 1
ATOM 1503 C CA . THR A 1 190 ? 8.474 -4.685 21.784 1.00 46.78 190 THR A CA 1
ATOM 1504 C C . THR A 1 190 ? 8.105 -3.188 21.848 1.00 46.78 190 THR A C 1
ATOM 1506 O O . THR A 1 190 ? 8.929 -2.361 22.240 1.00 46.78 190 THR A O 1
ATOM 1509 N N . VAL A 1 191 ? 6.906 -2.808 21.390 1.00 52.38 191 VAL A N 1
ATOM 1510 C CA . VAL A 1 191 ? 6.501 -1.404 21.369 1.00 52.38 191 VAL A CA 1
ATOM 1511 C C . VAL A 1 191 ? 5.791 -1.126 22.683 1.00 52.38 191 VAL A C 1
ATOM 1513 O O . VAL A 1 191 ? 5.150 -2.009 23.248 1.00 52.38 191 VAL A O 1
ATOM 1516 N N . GLN A 1 192 ? 6.014 0.081 23.200 1.00 56.78 192 GLN A N 1
ATOM 1517 C CA . GLN A 1 192 ? 5.634 0.554 24.529 1.00 56.78 192 GLN A CA 1
ATOM 1518 C C . GLN A 1 192 ? 4.267 0.029 24.994 1.00 56.78 192 GLN A C 1
ATOM 1520 O O . GLN A 1 192 ? 3.316 -0.019 24.222 1.00 56.78 192 GLN A O 1
ATOM 1525 N N . LYS A 1 193 ? 4.159 -0.296 26.287 1.00 60.56 193 LYS A N 1
ATOM 1526 C CA . LYS A 1 193 ? 2.933 -0.764 26.960 1.00 60.56 193 LYS A CA 1
ATOM 1527 C C . LYS A 1 193 ? 1.684 0.076 26.625 1.00 60.56 193 LYS A C 1
ATOM 1529 O O . LYS A 1 193 ? 0.584 -0.455 26.545 1.00 60.56 193 LYS A O 1
ATOM 1534 N N . GLU A 1 194 ? 1.878 1.367 26.361 1.00 59.00 194 GLU A N 1
ATOM 1535 C CA . GLU A 1 194 ? 0.845 2.309 25.916 1.00 59.00 194 GLU A CA 1
ATOM 1536 C C . GLU A 1 194 ? 0.201 1.910 24.576 1.00 59.00 194 GLU A C 1
ATOM 1538 O O . GLU A 1 194 ? -1.005 2.052 24.409 1.00 59.00 194 GLU A O 1
ATOM 1543 N N . LEU A 1 195 ? 0.956 1.354 23.624 1.00 66.00 195 LEU A N 1
ATOM 1544 C CA . LEU A 1 195 ? 0.398 0.802 22.386 1.00 66.00 195 LEU A CA 1
ATOM 1545 C C . LEU A 1 195 ? -0.380 -0.492 22.645 1.00 66.00 195 LEU A C 1
ATOM 1547 O O . LEU A 1 195 ? -1.441 -0.675 22.060 1.00 66.00 195 LEU A O 1
ATOM 1551 N N . GLU A 1 196 ? 0.093 -1.367 23.538 1.00 65.31 196 GLU A N 1
ATOM 1552 C CA . GLU A 1 196 ? -0.632 -2.598 23.892 1.00 65.31 196 GLU A CA 1
ATOM 1553 C C . GLU A 1 196 ? -1.997 -2.299 24.538 1.00 65.31 196 GLU A C 1
ATOM 1555 O O . GLU A 1 196 ? -2.994 -2.929 24.182 1.00 65.31 196 GLU A O 1
ATOM 1560 N N . GLU A 1 197 ? -2.061 -1.321 25.447 1.00 65.75 197 GLU A N 1
ATOM 1561 C CA . GLU A 1 197 ? -3.309 -0.896 26.098 1.00 65.75 197 GLU A CA 1
ATOM 1562 C C . GLU A 1 197 ? -4.266 -0.231 25.099 1.00 65.75 197 GLU A C 1
ATOM 1564 O O . GLU A 1 197 ? -5.467 -0.511 25.102 1.00 65.75 197 GLU A O 1
ATOM 1569 N N . ASN A 1 198 ? -3.736 0.578 24.178 1.00 70.81 198 ASN A N 1
ATOM 1570 C CA . ASN A 1 198 ? -4.548 1.282 23.192 1.00 70.81 198 ASN A CA 1
ATOM 1571 C C . ASN A 1 198 ? -5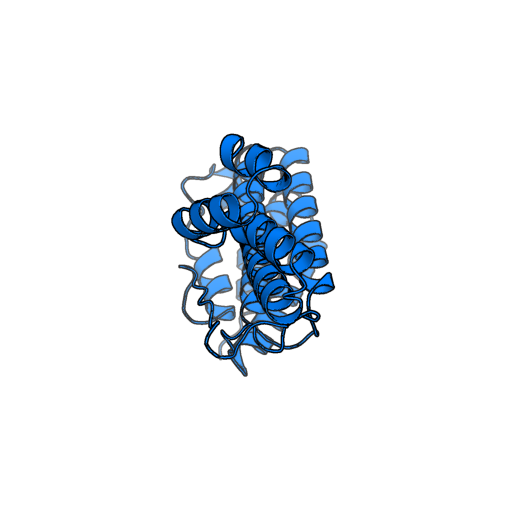.086 0.374 22.078 1.00 70.81 198 ASN A C 1
ATOM 1573 O O . ASN A 1 198 ? -6.084 0.729 21.465 1.00 70.81 198 ASN A O 1
ATOM 1577 N N . VAL A 1 199 ? -4.520 -0.808 21.814 1.00 8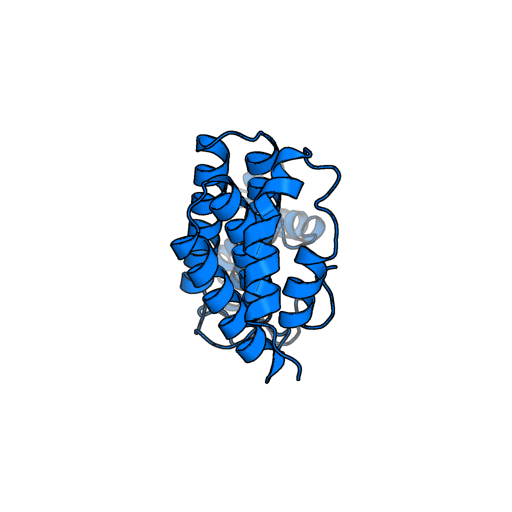0.75 199 VAL A N 1
ATOM 1578 C CA . VAL A 1 199 ? -5.060 -1.747 20.799 1.00 80.75 199 VAL A CA 1
ATOM 1579 C C . VAL A 1 199 ? -6.298 -2.501 21.307 1.00 80.75 199 VAL A C 1
ATOM 1581 O O . VAL A 1 199 ? -7.010 -3.118 20.515 1.00 80.75 199 VAL A O 1
ATOM 1584 N N . PHE A 1 200 ? -6.601 -2.445 22.607 1.00 85.06 200 PHE A N 1
ATOM 1585 C CA . PHE A 1 200 ? -7.680 -3.228 23.214 1.00 85.06 200 PHE A CA 1
ATOM 1586 C C . PHE A 1 200 ? -9.046 -3.012 22.544 1.00 85.06 200 PHE A C 1
ATOM 1588 O O . PHE A 1 200 ? -9.706 -3.987 22.183 1.00 85.06 200 PHE A O 1
ATOM 1595 N N . GLU A 1 201 ? -9.457 -1.760 22.317 1.00 89.62 201 GLU A N 1
ATOM 1596 C CA . GLU A 1 201 ? -10.752 -1.467 21.682 1.00 89.62 201 GLU A CA 1
ATOM 1597 C C . GLU A 1 201 ? -10.789 -1.900 20.210 1.00 89.62 201 GLU A C 1
ATOM 1599 O O . GLU A 1 201 ? -11.797 -2.446 19.755 1.00 89.62 201 GLU A O 1
ATOM 1604 N N . ALA A 1 202 ? -9.679 -1.747 19.479 1.00 92.06 202 ALA A N 1
ATOM 1605 C CA . ALA A 1 202 ? -9.553 -2.247 18.111 1.00 92.06 202 ALA A CA 1
ATOM 1606 C C . ALA A 1 202 ? -9.707 -3.773 18.052 1.00 92.06 202 ALA A C 1
ATOM 1608 O O . ALA A 1 202 ? -10.491 -4.292 17.256 1.00 92.06 202 ALA A O 1
ATOM 1609 N N . LYS A 1 203 ? -9.005 -4.491 18.935 1.00 91.50 203 LYS A N 1
ATOM 1610 C CA . LYS A 1 203 ? -9.067 -5.952 19.033 1.00 91.50 203 LYS A CA 1
ATOM 1611 C C . LYS A 1 203 ? -10.464 -6.435 19.410 1.00 91.50 203 LYS A C 1
ATOM 1613 O O . LYS A 1 203 ? -10.996 -7.330 18.763 1.00 91.50 203 LYS A O 1
ATOM 1618 N N . LYS A 1 204 ? -11.080 -5.819 20.417 1.00 91.75 204 LYS A N 1
ATOM 1619 C CA . LYS A 1 204 ? -12.445 -6.130 20.852 1.00 91.75 204 LYS A CA 1
ATOM 1620 C C . LYS A 1 204 ? -13.456 -5.925 19.725 1.00 91.75 204 LYS A C 1
ATOM 1622 O O . LYS A 1 204 ? -14.343 -6.757 19.539 1.00 91.75 204 LYS A O 1
ATOM 1627 N N . TYR A 1 205 ? -13.329 -4.838 18.960 1.00 94.00 205 TYR A N 1
ATOM 1628 C CA . TYR A 1 205 ? -14.190 -4.619 17.802 1.00 94.00 205 TYR A CA 1
ATOM 1629 C C . TYR A 1 205 ? -13.956 -5.676 16.722 1.00 94.00 205 TYR A C 1
ATOM 1631 O O . TYR A 1 205 ? -14.927 -6.286 16.272 1.00 94.00 205 TYR A O 1
ATOM 1639 N N . TRP A 1 206 ? -12.693 -5.954 16.375 1.00 94.06 206 TRP A N 1
ATOM 1640 C CA . TRP A 1 206 ? -12.336 -7.015 15.432 1.00 94.06 206 TRP A CA 1
ATOM 1641 C C . TRP A 1 206 ? -12.968 -8.353 15.824 1.00 94.06 206 TRP A C 1
ATOM 1643 O O . TRP A 1 206 ? -13.677 -8.948 15.021 1.00 94.06 206 TRP A O 1
ATOM 1653 N N . GLU A 1 207 ? -12.812 -8.787 17.075 1.00 92.31 207 GLU A N 1
ATOM 1654 C CA . GLU A 1 207 ? -13.407 -10.024 17.599 1.00 92.31 207 GLU A CA 1
ATOM 1655 C C . GLU A 1 207 ? -14.946 -10.022 17.547 1.00 92.31 207 GLU A C 1
ATOM 1657 O O . GLU A 1 207 ? -15.560 -11.069 17.355 1.00 92.31 207 GLU A O 1
ATOM 1662 N N . SER A 1 208 ? -15.588 -8.856 17.675 1.00 93.56 208 SER A N 1
ATOM 1663 C CA . SER A 1 208 ? -17.052 -8.745 17.634 1.00 93.56 208 SER A CA 1
ATOM 1664 C C . SER A 1 208 ? -17.649 -8.919 16.232 1.00 93.56 208 SER A C 1
ATOM 1666 O O . SER A 1 208 ? -18.755 -9.459 16.101 1.00 93.56 208 SER A O 1
ATOM 1668 N N . ILE A 1 209 ? -16.925 -8.479 15.197 1.00 92.75 209 ILE A N 1
ATOM 1669 C CA . ILE A 1 209 ? -17.349 -8.576 13.792 1.00 92.75 209 ILE A CA 1
ATOM 1670 C C . ILE A 1 209 ? -16.796 -9.827 13.109 1.00 92.75 209 ILE A C 1
ATOM 1672 O O . ILE A 1 209 ? -17.407 -10.348 12.175 1.00 92.75 209 ILE A O 1
ATOM 1676 N N . ARG A 1 210 ? -15.673 -10.353 13.612 1.00 82.44 210 ARG A N 1
ATOM 1677 C CA . ARG A 1 210 ? -15.086 -11.635 13.230 1.00 82.44 210 ARG A CA 1
ATOM 1678 C C . ARG A 1 210 ? -15.899 -12.767 13.861 1.00 82.44 210 ARG A C 1
ATOM 1680 O O . ARG A 1 210 ? -15.444 -13.489 14.744 1.00 82.44 210 ARG A O 1
ATOM 1687 N N . LYS A 1 211 ? -17.145 -12.922 13.420 1.00 68.75 211 LYS A N 1
ATOM 1688 C CA . LYS A 1 211 ? -17.995 -14.054 13.794 1.00 68.75 211 LYS A CA 1
ATOM 1689 C C . LYS A 1 211 ? -17.729 -15.230 12.858 1.00 68.75 211 LYS A C 1
ATOM 1691 O O . LYS A 1 211 ? -18.001 -15.125 11.669 1.00 68.75 211 LYS A O 1
ATOM 1696 N N . LEU A 1 212 ? -17.191 -16.298 13.457 1.00 48.34 212 LEU A N 1
ATOM 1697 C CA . LEU A 1 212 ? -17.192 -17.711 13.044 1.00 48.34 212 LEU A CA 1
ATOM 1698 C C . LEU A 1 212 ? -17.765 -17.973 11.637 1.00 48.34 212 LEU A C 1
ATOM 1700 O O . LEU A 1 212 ? -18.982 -18.071 11.473 1.00 48.34 212 LEU A O 1
ATOM 1704 N N . LEU A 1 213 ? -16.873 -18.142 10.658 1.00 41.91 213 LEU A N 1
ATOM 1705 C CA . LEU A 1 213 ? -17.064 -19.189 9.653 1.00 41.91 213 LEU A CA 1
ATOM 1706 C C . LEU A 1 213 ? -16.495 -20.487 10.228 1.00 41.91 213 LEU A C 1
ATOM 1708 O O . LEU A 1 213 ? -15.377 -20.417 10.792 1.00 41.91 213 LEU A O 1
#

Radius of gyration: 20.33 Å; chains: 1; bounding box: 48×33×57 Å

pLDDT: mean 85.67, std 11.59, range [41.91, 98.38]

Secondary structure (DSSP, 8-state):
-HHHHHHTTT-HHHHHHHHHHH-GGGTTHHHHHHHHHHTT-HHHHHHHHHHHHHHHHHHHHHHHHHHHHHHHTT--HHHHHHHHHHHHHHHHHHHHHB-S---HHHHHHHHHHHHHHHHHHHTT-HHHHHHHHHHHHHHHHHHHTS-----TTTBSS----TT-------TT-SSHHHHHHHHHHSPPTT--HHHHHHTHHHHHHHHHH----